Protein AF-A0A7C6HV00-F1 (afdb_monomer_lite)

Sequence (198 aa):
MFEIIFYFALLAIFILFFVFLNRTLKKDKKYADEWSKKLQEHKKMHNVPADAFNVTLYSDFTKEYGTRSYLWCDRGLLKILPYEFLGGNLISIDLRNINYFTQKGDFYTETSISGGGGGGRSVKGAVIGGIIAGGAGAVIGSRKKTDPIKTENHVVDKRKTIIEYRSVNNPKNYIFLDSGAYNYLMQMIPEKERDLRY

Structure (mmCIF, N/CA/C/O backbone):
data_AF-A0A7C6HV00-F1
#
_entry.id   AF-A0A7C6HV00-F1
#
loop_
_atom_site.group_PDB
_atom_site.id
_atom_site.type_symbol
_atom_site.label_atom_id
_atom_site.label_alt_id
_atom_site.label_comp_id
_atom_site.label_asym_id
_atom_site.label_entity_id
_atom_site.label_seq_id
_atom_site.pdbx_PDB_ins_code
_atom_site.Cartn_x
_atom_site.Cartn_y
_atom_site.Cartn_z
_atom_site.occupancy
_atom_site.B_iso_or_equiv
_atom_site.auth_seq_id
_atom_site.auth_comp_id
_atom_site.auth_asym_id
_atom_site.auth_atom_id
_atom_site.pdbx_PDB_model_num
ATOM 1 N N . MET A 1 1 ? 31.386 2.644 -56.933 1.00 68.00 1 MET A N 1
ATOM 2 C CA . MET A 1 1 ? 32.263 2.186 -55.826 1.00 68.00 1 MET A CA 1
ATOM 3 C C . MET A 1 1 ? 31.910 2.868 -54.501 1.00 68.00 1 MET A C 1
ATOM 5 O O . MET A 1 1 ? 31.722 2.155 -53.527 1.00 68.00 1 MET A O 1
ATOM 9 N N . PHE A 1 2 ? 31.718 4.194 -54.461 1.00 80.75 2 PHE A N 1
ATOM 10 C CA . PHE A 1 2 ? 31.294 4.918 -53.247 1.00 80.75 2 PHE A CA 1
ATOM 11 C C . PHE A 1 2 ? 29.942 4.469 -52.659 1.00 80.75 2 PHE A C 1
ATOM 13 O O . PHE A 1 2 ? 29.837 4.309 -51.448 1.00 80.75 2 PHE A O 1
ATOM 20 N N . GLU A 1 3 ? 28.935 4.190 -53.491 1.00 84.75 3 GLU A N 1
ATOM 21 C CA . GLU A 1 3 ? 27.616 3.736 -53.011 1.00 84.75 3 GLU A CA 1
ATOM 22 C C . GLU A 1 3 ? 27.678 2.388 -52.281 1.00 84.75 3 GLU A C 1
ATOM 24 O O . GLU A 1 3 ? 27.073 2.217 -51.228 1.00 84.75 3 GLU A O 1
ATOM 29 N N . ILE A 1 4 ? 28.477 1.447 -52.790 1.00 88.94 4 ILE A N 1
ATOM 30 C CA . ILE A 1 4 ? 28.654 0.126 -52.174 1.00 88.94 4 ILE A CA 1
ATOM 31 C C . ILE A 1 4 ? 29.277 0.272 -50.777 1.00 88.94 4 ILE A C 1
ATOM 33 O O . ILE A 1 4 ? 28.793 -0.326 -49.818 1.00 88.94 4 ILE A O 1
ATOM 37 N N . ILE A 1 5 ? 30.303 1.118 -50.640 1.00 90.00 5 ILE A N 1
ATOM 38 C CA . ILE A 1 5 ? 30.960 1.401 -49.352 1.00 90.00 5 ILE A CA 1
ATOM 39 C C . ILE A 1 5 ? 29.970 2.036 -48.361 1.00 90.00 5 ILE A C 1
ATOM 41 O O . ILE A 1 5 ? 29.960 1.674 -47.185 1.00 90.00 5 ILE A O 1
ATOM 45 N N . PHE A 1 6 ? 29.099 2.930 -48.834 1.00 92.50 6 PHE A N 1
ATOM 46 C CA . PHE A 1 6 ? 28.065 3.557 -48.012 1.00 92.50 6 PHE A CA 1
ATOM 47 C C . PHE A 1 6 ? 27.047 2.542 -47.463 1.00 92.50 6 PHE A C 1
ATOM 49 O O . PHE A 1 6 ? 26.748 2.563 -46.268 1.00 92.50 6 PHE A O 1
ATOM 56 N N . TYR A 1 7 ? 26.570 1.598 -48.284 1.00 92.81 7 TYR A N 1
ATOM 57 C CA . TYR A 1 7 ? 25.663 0.541 -47.817 1.00 92.81 7 TYR A CA 1
ATOM 58 C C . TYR A 1 7 ? 26.323 -0.405 -46.808 1.00 92.81 7 TYR A C 1
ATOM 60 O O . TYR A 1 7 ? 25.686 -0.775 -45.820 1.00 92.81 7 TYR A O 1
ATOM 68 N N . PHE A 1 8 ? 27.601 -0.752 -46.994 1.00 93.38 8 PHE A N 1
ATOM 69 C CA . PHE A 1 8 ? 28.342 -1.541 -46.004 1.00 93.38 8 PHE A CA 1
ATOM 70 C C . PHE A 1 8 ? 28.508 -0.794 -44.673 1.00 93.38 8 PHE A C 1
ATOM 72 O O . PHE A 1 8 ? 28.362 -1.404 -43.612 1.00 93.38 8 PHE A O 1
ATOM 79 N N . ALA A 1 9 ? 28.745 0.520 -44.707 1.00 92.38 9 ALA A N 1
ATOM 80 C CA . ALA A 1 9 ? 28.814 1.342 -43.501 1.00 92.38 9 ALA A CA 1
ATOM 81 C C . ALA A 1 9 ? 27.460 1.408 -42.766 1.00 92.38 9 ALA A C 1
ATOM 83 O O . ALA A 1 9 ? 27.415 1.214 -41.551 1.00 92.38 9 ALA A O 1
ATOM 84 N N . LEU A 1 10 ? 26.349 1.601 -43.488 1.00 93.56 10 LEU A N 1
ATOM 85 C CA . LEU A 1 10 ? 25.002 1.574 -42.903 1.00 93.56 10 LEU A CA 1
ATOM 86 C C . LEU A 1 10 ? 24.659 0.210 -42.295 1.00 93.56 10 LEU A C 1
ATOM 88 O O . LEU A 1 10 ? 24.116 0.152 -41.192 1.00 93.56 10 LEU A O 1
ATOM 92 N N . LEU A 1 11 ? 25.012 -0.884 -42.974 1.00 93.81 11 LEU A N 1
ATOM 93 C CA . LEU A 1 11 ? 24.806 -2.238 -42.463 1.00 93.81 11 LEU A CA 1
ATOM 94 C C . LEU A 1 11 ? 25.602 -2.474 -41.172 1.00 93.81 11 LEU A C 1
ATOM 96 O O . LEU A 1 11 ? 25.060 -3.016 -40.210 1.00 93.81 11 LEU A O 1
ATOM 100 N N . ALA A 1 12 ? 26.858 -2.025 -41.113 1.00 92.69 12 ALA A N 1
ATOM 101 C CA . ALA A 1 12 ? 27.678 -2.127 -39.909 1.00 92.69 12 ALA A CA 1
ATOM 102 C C . ALA A 1 12 ? 27.077 -1.335 -38.734 1.00 92.69 12 ALA A C 1
ATOM 104 O O . ALA A 1 12 ? 26.993 -1.859 -37.622 1.00 92.69 12 ALA A O 1
ATOM 105 N N . ILE A 1 13 ? 26.590 -0.112 -38.977 1.00 93.50 13 ILE A N 1
ATOM 106 C CA . ILE A 1 13 ? 25.898 0.703 -37.964 1.00 93.50 13 ILE A CA 1
ATOM 107 C C . ILE A 1 13 ? 24.626 -0.001 -37.479 1.00 93.50 13 ILE A C 1
ATOM 109 O O . ILE A 1 13 ? 24.394 -0.080 -36.273 1.00 93.50 13 ILE A O 1
ATOM 113 N N . PHE A 1 14 ? 23.829 -0.561 -38.392 1.00 94.19 14 PHE A N 1
ATOM 114 C CA . PHE A 1 14 ? 22.613 -1.294 -38.046 1.00 94.19 14 PHE A CA 1
ATOM 115 C C . PHE A 1 14 ? 22.910 -2.535 -37.193 1.00 94.19 14 PHE A C 1
ATOM 117 O O . PHE A 1 14 ? 22.246 -2.760 -36.182 1.00 94.19 14 PHE A O 1
ATOM 124 N N . ILE A 1 15 ? 23.948 -3.305 -37.538 1.00 93.62 15 ILE A N 1
ATOM 125 C CA . ILE A 1 15 ? 24.390 -4.466 -36.752 1.00 93.62 15 ILE A CA 1
ATOM 126 C C . ILE A 1 15 ? 24.837 -4.029 -35.352 1.00 93.62 15 ILE A C 1
ATOM 128 O O . ILE A 1 15 ? 24.426 -4.637 -34.363 1.00 93.62 15 ILE A O 1
ATOM 132 N N . LEU A 1 16 ? 25.636 -2.964 -35.241 1.00 91.94 16 LEU A N 1
ATOM 133 C CA . LEU A 1 16 ? 26.082 -2.438 -33.946 1.00 91.94 16 LEU A CA 1
ATOM 134 C C . LEU A 1 16 ? 24.904 -1.958 -33.090 1.00 91.94 16 LEU A C 1
ATOM 136 O O . LEU A 1 16 ? 24.840 -2.290 -31.905 1.00 91.94 16 LEU A O 1
ATOM 140 N N . PHE A 1 17 ? 23.947 -1.245 -33.687 1.00 92.25 17 PHE A N 1
ATOM 141 C CA . PHE A 1 17 ? 22.720 -0.815 -33.019 1.00 92.25 17 PHE A CA 1
ATOM 142 C C . PHE A 1 17 ? 21.888 -2.011 -32.537 1.00 92.25 17 PHE A C 1
ATOM 144 O O . PHE A 1 17 ? 21.468 -2.049 -31.381 1.00 92.25 17 PHE A O 1
ATOM 151 N N . PHE A 1 18 ? 21.712 -3.032 -33.377 1.00 90.69 18 PHE A N 1
ATOM 152 C CA . PHE A 1 18 ? 20.970 -4.242 -33.025 1.00 90.69 18 PHE A CA 1
ATOM 153 C C . PHE A 1 18 ? 21.645 -5.032 -31.892 1.00 90.69 18 PHE A C 1
ATOM 155 O O . PHE A 1 18 ? 20.980 -5.493 -30.962 1.00 90.69 18 PHE A O 1
ATOM 162 N N . VAL A 1 19 ? 22.977 -5.153 -31.915 1.00 89.62 19 VAL A N 1
ATOM 163 C CA 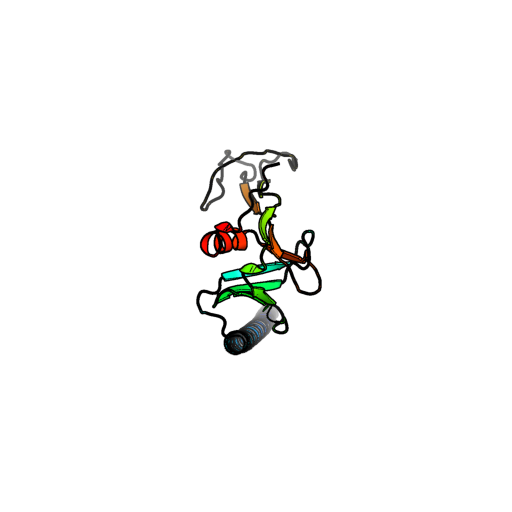. VAL A 1 19 ? 23.752 -5.772 -30.828 1.00 89.62 19 VAL A CA 1
ATOM 164 C C . VAL A 1 19 ? 23.619 -4.967 -29.535 1.00 89.62 19 VAL A C 1
ATOM 166 O O . VAL A 1 19 ? 23.455 -5.561 -28.466 1.00 89.62 19 VAL A O 1
ATOM 169 N N . PHE A 1 20 ? 23.666 -3.636 -29.611 1.00 89.50 20 PHE A N 1
ATOM 170 C CA . PHE A 1 20 ? 23.472 -2.758 -28.460 1.00 89.50 20 PHE A CA 1
ATOM 171 C C . PHE A 1 20 ? 22.077 -2.935 -27.846 1.00 89.50 20 PHE A C 1
ATOM 173 O O . PHE A 1 20 ? 21.978 -3.204 -26.648 1.00 89.50 20 PHE A O 1
ATOM 180 N N . LEU A 1 21 ? 21.022 -2.902 -28.664 1.00 85.56 21 LEU A N 1
ATOM 181 C CA . LEU A 1 21 ? 19.637 -3.076 -28.220 1.00 85.56 21 LEU A CA 1
ATOM 182 C C . LEU A 1 21 ? 19.403 -4.459 -27.588 1.00 85.56 21 LEU A C 1
ATOM 184 O O . LEU A 1 21 ? 18.799 -4.584 -26.528 1.00 85.56 21 LEU A O 1
ATOM 188 N N . ASN A 1 22 ? 19.953 -5.523 -28.175 1.00 85.19 22 ASN A N 1
ATOM 189 C CA . ASN A 1 22 ? 19.859 -6.856 -27.574 1.00 85.19 22 ASN A CA 1
ATOM 190 C C . ASN A 1 22 ? 20.596 -6.956 -26.233 1.00 85.19 22 ASN A C 1
ATOM 192 O O . ASN A 1 22 ? 20.174 -7.703 -25.347 1.00 85.19 22 ASN A O 1
ATOM 196 N N . ARG A 1 23 ? 21.705 -6.229 -26.057 1.00 87.12 23 ARG A N 1
ATOM 197 C CA . ARG A 1 23 ? 22.419 -6.186 -24.775 1.00 87.12 23 ARG A CA 1
ATOM 198 C C . ARG A 1 23 ? 21.615 -5.451 -23.706 1.00 87.12 23 ARG A C 1
ATOM 200 O O . ARG A 1 23 ? 21.619 -5.924 -22.572 1.00 87.12 23 ARG A O 1
ATOM 207 N N . THR A 1 24 ? 20.941 -4.347 -24.035 1.00 81.38 24 THR A N 1
ATOM 208 C CA . THR A 1 24 ? 20.083 -3.632 -23.073 1.00 81.38 24 THR A CA 1
ATOM 209 C C . THR A 1 24 ? 18.905 -4.506 -22.656 1.00 81.38 24 THR A C 1
ATOM 211 O O . THR A 1 24 ? 18.754 -4.770 -21.469 1.00 81.38 24 THR A O 1
ATOM 214 N N . LEU A 1 25 ? 18.200 -5.121 -23.611 1.00 83.25 25 LEU A N 1
ATOM 215 C CA . LEU A 1 25 ? 17.083 -6.030 -23.320 1.00 83.25 25 LEU A CA 1
ATOM 216 C C . LEU A 1 25 ? 17.495 -7.227 -22.445 1.00 83.25 25 LEU A C 1
ATOM 218 O O . LEU A 1 25 ? 16.776 -7.609 -21.523 1.00 83.25 25 LEU A O 1
ATOM 222 N N . LYS A 1 26 ? 18.670 -7.823 -22.697 1.00 86.81 26 LYS A N 1
ATOM 223 C CA . LYS A 1 26 ? 19.198 -8.916 -21.860 1.00 86.81 26 LYS A CA 1
ATOM 224 C C . LYS A 1 26 ? 19.525 -8.460 -20.440 1.00 86.81 26 LYS A C 1
ATOM 226 O O . LYS A 1 26 ? 19.293 -9.223 -19.504 1.00 86.81 26 LYS A O 1
ATOM 231 N N . LYS A 1 27 ? 20.078 -7.253 -20.278 1.00 84.88 27 LYS A N 1
ATOM 232 C CA . LYS A 1 27 ? 20.330 -6.668 -18.955 1.00 84.88 27 LYS A CA 1
ATOM 233 C C . LYS A 1 27 ? 19.011 -6.454 -18.221 1.00 84.88 27 LYS A C 1
ATOM 235 O O . LYS A 1 27 ? 18.878 -6.961 -17.115 1.00 84.88 27 LYS A O 1
ATOM 240 N N . ASP A 1 28 ? 18.037 -5.812 -18.859 1.00 84.44 28 ASP A N 1
ATOM 241 C CA . ASP A 1 28 ? 16.728 -5.518 -18.265 1.00 84.44 28 ASP A CA 1
ATOM 242 C C . ASP A 1 28 ? 16.007 -6.797 -17.831 1.00 84.44 28 ASP A C 1
ATOM 244 O O . ASP A 1 28 ? 15.504 -6.877 -16.711 1.00 84.44 28 ASP A O 1
ATOM 248 N N . LYS A 1 29 ? 16.049 -7.846 -18.663 1.00 85.81 29 LYS A N 1
ATOM 249 C CA . LYS A 1 29 ? 15.510 -9.163 -18.307 1.00 85.81 29 LYS A CA 1
ATOM 250 C C . LYS A 1 29 ? 16.207 -9.759 -17.084 1.00 85.81 29 LYS A C 1
ATOM 252 O O . LYS A 1 29 ? 15.535 -10.202 -16.162 1.00 85.81 29 LYS A O 1
ATOM 257 N N . LYS A 1 30 ? 17.544 -9.738 -17.046 1.00 90.56 30 LYS A N 1
ATOM 258 C CA . LYS A 1 30 ? 18.308 -10.251 -15.899 1.00 90.56 30 LYS A CA 1
ATOM 259 C C . LYS A 1 30 ? 17.970 -9.488 -14.612 1.00 90.56 30 LYS A C 1
ATOM 261 O O . LYS A 1 30 ? 17.782 -10.117 -13.576 1.00 90.56 30 LYS A O 1
ATOM 266 N N . TYR A 1 31 ? 17.855 -8.161 -14.681 1.00 83.88 31 TYR A N 1
ATOM 267 C CA . TYR A 1 31 ? 17.435 -7.340 -13.543 1.00 83.88 31 TYR A CA 1
ATOM 268 C C . TYR A 1 31 ? 16.011 -7.676 -13.084 1.00 83.88 31 TYR A C 1
ATOM 270 O O . TYR A 1 31 ? 15.780 -7.804 -11.882 1.00 83.88 31 TYR A O 1
ATOM 278 N N . ALA A 1 32 ? 15.071 -7.865 -14.014 1.00 83.62 32 ALA A N 1
ATOM 279 C CA . ALA A 1 32 ? 13.701 -8.264 -13.698 1.00 83.62 32 ALA A CA 1
ATOM 280 C C . ALA A 1 32 ? 13.643 -9.652 -13.037 1.00 83.62 32 ALA A C 1
ATOM 282 O O . ALA A 1 32 ? 12.958 -9.822 -12.027 1.00 83.62 32 ALA A O 1
ATOM 283 N N . ASP A 1 33 ? 14.408 -10.620 -13.549 1.00 88.50 33 ASP A N 1
ATOM 284 C CA . ASP A 1 33 ? 14.501 -11.971 -12.991 1.00 88.50 33 ASP A CA 1
ATOM 285 C C . ASP A 1 33 ? 15.092 -11.938 -11.568 1.00 88.50 33 ASP A C 1
ATOM 287 O O . ASP A 1 33 ? 14.515 -12.510 -10.639 1.00 88.50 33 ASP A O 1
ATOM 291 N N . GLU A 1 34 ? 16.194 -11.210 -11.354 1.00 90.19 34 GLU A N 1
ATOM 292 C CA . GLU A 1 34 ? 16.806 -11.030 -10.030 1.00 90.19 34 GLU A CA 1
ATOM 293 C C . GLU A 1 34 ? 15.860 -10.341 -9.039 1.00 90.19 34 GLU A C 1
ATOM 295 O O . GLU A 1 34 ? 15.732 -10.783 -7.894 1.00 90.19 34 GLU A O 1
ATOM 300 N N . TRP A 1 35 ? 15.170 -9.283 -9.469 1.00 85.25 35 TRP A N 1
ATOM 301 C CA . TRP A 1 35 ? 14.189 -8.583 -8.642 1.00 85.25 35 TRP A CA 1
ATOM 302 C C . TRP A 1 35 ? 13.013 -9.493 -8.279 1.00 85.25 35 TRP A C 1
ATOM 304 O O . TRP A 1 35 ? 12.623 -9.551 -7.113 1.00 85.25 35 TRP A O 1
ATOM 314 N N . SER A 1 36 ? 12.505 -10.277 -9.236 1.00 87.50 36 SER A N 1
ATOM 315 C CA . SER A 1 36 ? 11.418 -11.230 -8.996 1.00 87.50 36 SER A CA 1
ATOM 316 C C . SER A 1 36 ? 11.804 -12.285 -7.956 1.00 87.50 36 SER A C 1
ATOM 318 O O . SER A 1 36 ? 11.018 -12.581 -7.056 1.00 87.50 36 SER A O 1
ATOM 320 N N . LYS A 1 37 ? 13.042 -12.795 -8.011 1.00 91.06 37 LYS A N 1
ATOM 321 C CA . LYS A 1 37 ? 13.558 -13.766 -7.044 1.00 91.06 37 LYS A CA 1
ATOM 322 C C . LYS A 1 37 ? 13.640 -13.162 -5.644 1.00 91.06 37 LYS A C 1
ATOM 324 O O . LYS A 1 37 ? 13.115 -13.754 -4.703 1.00 91.06 37 LYS A O 1
ATOM 329 N N . LYS A 1 38 ? 14.223 -11.966 -5.514 1.00 89.56 38 LYS A N 1
ATOM 330 C CA . LYS A 1 38 ? 14.308 -11.261 -4.225 1.00 89.56 38 LYS A CA 1
ATOM 331 C C . LYS A 1 38 ? 12.928 -10.938 -3.655 1.00 89.56 38 LYS A C 1
ATOM 333 O O . LYS A 1 38 ? 12.710 -11.088 -2.458 1.00 89.56 38 LYS A O 1
ATOM 338 N N . LEU A 1 39 ? 11.976 -10.547 -4.501 1.00 87.50 39 LEU A N 1
ATOM 339 C CA . LEU A 1 39 ? 10.598 -10.305 -4.085 1.00 87.50 39 LEU A CA 1
ATOM 340 C C . LEU A 1 39 ? 9.934 -11.583 -3.559 1.00 87.50 39 LEU A C 1
ATOM 342 O O . LEU A 1 39 ? 9.263 -11.543 -2.532 1.00 87.50 39 LEU A O 1
ATOM 346 N N . GLN A 1 40 ? 10.132 -12.721 -4.228 1.00 88.75 40 GLN A N 1
ATOM 347 C CA . GLN A 1 40 ? 9.615 -14.012 -3.764 1.00 88.75 40 GLN A CA 1
ATOM 348 C C . GLN A 1 40 ? 10.232 -14.429 -2.426 1.00 88.75 40 GLN A C 1
ATOM 350 O O . GLN A 1 40 ? 9.523 -14.909 -1.544 1.00 88.75 40 GLN A O 1
ATOM 355 N N . GLU A 1 41 ? 11.535 -14.221 -2.249 1.00 90.31 41 GLU A N 1
ATOM 356 C CA . GLU A 1 41 ? 12.219 -14.446 -0.973 1.00 90.31 41 GLU A CA 1
ATOM 357 C C . GLU A 1 41 ? 11.646 -13.542 0.128 1.00 90.31 41 GLU A C 1
ATOM 359 O O . GLU A 1 41 ? 11.267 -14.040 1.185 1.00 90.31 41 GLU A O 1
ATOM 364 N N . HIS A 1 42 ? 11.463 -12.249 -0.148 1.00 88.12 42 HIS A N 1
ATOM 365 C CA . HIS A 1 42 ? 10.862 -11.286 0.778 1.00 88.12 42 HIS A CA 1
ATOM 366 C C . HIS A 1 42 ? 9.422 -11.669 1.170 1.00 88.12 42 HIS A C 1
ATOM 368 O O . HIS A 1 42 ? 9.064 -11.648 2.348 1.00 88.12 42 HIS A O 1
ATOM 374 N N . LYS A 1 43 ? 8.597 -12.114 0.208 1.00 91.31 43 LYS A N 1
ATOM 375 C CA . LYS A 1 43 ? 7.244 -12.634 0.481 1.00 91.31 43 LYS A CA 1
ATOM 376 C C . LYS A 1 43 ? 7.273 -13.852 1.400 1.00 91.31 43 LYS A C 1
ATOM 378 O O . LYS A 1 43 ? 6.470 -13.929 2.327 1.00 91.31 43 LYS A O 1
ATOM 383 N N . LYS A 1 44 ? 8.196 -14.789 1.158 1.00 91.44 44 LYS A N 1
ATOM 384 C CA . LYS A 1 44 ? 8.361 -15.996 1.980 1.00 91.44 44 LYS A CA 1
ATOM 385 C C . LYS A 1 44 ? 8.804 -15.656 3.400 1.00 91.44 44 LYS A C 1
ATOM 387 O O . LYS A 1 44 ? 8.216 -16.178 4.338 1.00 91.44 44 LYS A O 1
ATOM 392 N N . MET A 1 45 ? 9.773 -14.754 3.565 1.00 91.38 45 MET A N 1
ATOM 393 C CA . MET A 1 45 ? 10.259 -14.330 4.888 1.00 91.38 45 MET A CA 1
ATOM 394 C C . MET A 1 45 ? 9.138 -13.766 5.771 1.00 91.38 45 MET A C 1
ATOM 396 O O . MET A 1 45 ? 9.121 -14.010 6.974 1.00 91.38 45 MET A O 1
ATOM 400 N N . HIS A 1 46 ? 8.181 -13.051 5.176 1.00 91.12 46 HIS A N 1
ATOM 401 C CA . HIS A 1 46 ? 7.071 -12.425 5.896 1.00 91.12 46 HIS A CA 1
ATOM 402 C C . HIS A 1 46 ? 5.751 -13.210 5.843 1.00 91.12 46 HIS A C 1
ATOM 404 O O . HIS A 1 46 ? 4.735 -12.708 6.326 1.00 91.12 46 HIS A O 1
ATOM 410 N N . ASN A 1 47 ? 5.751 -14.433 5.296 1.00 93.38 47 ASN A N 1
ATOM 411 C CA . ASN A 1 47 ? 4.555 -15.267 5.115 1.00 93.38 47 ASN A CA 1
ATOM 412 C C . ASN A 1 47 ? 3.402 -14.519 4.419 1.00 93.38 47 ASN A C 1
ATOM 414 O O . ASN A 1 47 ? 2.250 -14.588 4.849 1.00 93.38 47 ASN A O 1
ATOM 418 N N . VAL A 1 48 ? 3.718 -13.765 3.362 1.00 94.56 48 VAL A N 1
ATOM 419 C CA . VAL A 1 48 ? 2.714 -13.034 2.577 1.00 94.56 48 VAL A CA 1
ATOM 420 C C . VAL A 1 48 ? 1.841 -14.046 1.829 1.00 94.56 48 VAL A C 1
ATOM 422 O O . VAL A 1 48 ? 2.386 -14.833 1.045 1.00 94.56 48 VAL A O 1
ATOM 425 N N . PRO A 1 49 ? 0.512 -14.042 2.025 1.00 95.19 49 PRO A N 1
ATOM 426 C CA . PRO A 1 49 ? -0.361 -15.001 1.370 1.00 95.19 49 PRO A CA 1
ATOM 427 C C . PRO A 1 49 ? -0.501 -14.695 -0.130 1.00 95.19 49 PRO A C 1
ATOM 429 O O . PRO A 1 49 ? -0.146 -13.616 -0.617 1.00 95.19 49 PRO A O 1
ATOM 432 N N . ALA A 1 50 ? -0.963 -15.683 -0.899 1.00 91.69 50 ALA A N 1
ATOM 433 C CA . ALA A 1 50 ? -1.055 -15.570 -2.356 1.00 91.69 50 ALA A CA 1
ATOM 434 C C . ALA A 1 50 ? -2.095 -14.531 -2.810 1.00 91.69 50 ALA A C 1
ATOM 436 O O . ALA A 1 50 ? -1.918 -13.912 -3.856 1.00 91.69 50 ALA A O 1
ATOM 437 N N . ASP A 1 51 ? -3.132 -14.329 -2.004 1.00 89.94 51 ASP A N 1
ATOM 438 C CA . ASP A 1 51 ? -4.252 -13.407 -2.188 1.00 89.94 51 ASP A CA 1
ATOM 439 C C . ASP A 1 51 ? -4.031 -12.033 -1.529 1.00 89.94 51 ASP A C 1
ATOM 441 O O . ASP A 1 51 ? -4.954 -11.222 -1.479 1.00 89.94 51 ASP A O 1
ATOM 445 N N . ALA A 1 52 ? -2.814 -11.741 -1.046 1.00 94.31 52 ALA A N 1
ATOM 446 C CA . ALA A 1 52 ? -2.493 -10.434 -0.482 1.00 94.31 52 ALA A CA 1
ATOM 447 C C . ALA A 1 52 ? -2.791 -9.310 -1.487 1.00 94.31 52 ALA A C 1
ATOM 449 O O . ALA A 1 52 ? -2.352 -9.340 -2.641 1.00 94.31 52 ALA A O 1
ATOM 450 N N . PHE A 1 53 ? -3.510 -8.291 -1.027 1.00 95.31 53 PHE A N 1
ATOM 451 C CA . PHE A 1 53 ? -3.973 -7.192 -1.855 1.00 95.31 53 PHE A CA 1
ATOM 452 C C . PHE A 1 53 ? -2.837 -6.197 -2.123 1.00 95.31 53 PHE A C 1
ATOM 454 O O . PHE A 1 53 ? -2.093 -5.825 -1.216 1.00 95.31 53 PHE A O 1
ATOM 461 N N . ASN A 1 54 ? -2.674 -5.767 -3.374 1.00 94.38 54 ASN A N 1
ATOM 462 C CA . ASN A 1 54 ? -1.646 -4.791 -3.737 1.00 94.38 54 ASN A CA 1
ATOM 463 C C . ASN A 1 54 ? -2.161 -3.375 -3.496 1.00 94.38 54 ASN A C 1
ATOM 465 O O . ASN A 1 54 ? -3.214 -3.012 -4.014 1.00 94.38 54 ASN A O 1
ATOM 469 N N . VAL A 1 55 ? -1.391 -2.578 -2.760 1.00 94.06 55 VAL A N 1
ATOM 470 C CA . VAL A 1 55 ? -1.723 -1.187 -2.432 1.00 94.06 55 VAL A CA 1
ATOM 471 C C . VAL A 1 55 ? -0.495 -0.294 -2.501 1.00 94.06 55 VAL A C 1
ATOM 473 O O . VAL A 1 55 ? 0.649 -0.748 -2.441 1.00 94.06 55 VAL A O 1
ATOM 476 N N . THR A 1 56 ? -0.732 1.003 -2.561 1.00 94.31 56 THR A N 1
ATOM 477 C CA . THR A 1 56 ? 0.270 2.052 -2.417 1.00 94.31 56 THR A CA 1
ATOM 478 C C . THR A 1 56 ? 0.186 2.625 -1.010 1.00 94.31 56 THR A C 1
ATOM 480 O O . THR A 1 56 ? -0.861 3.122 -0.606 1.00 94.31 56 THR A O 1
ATOM 483 N N . LEU A 1 57 ? 1.287 2.558 -0.262 1.00 93.75 57 LEU A N 1
ATOM 484 C CA . LEU A 1 57 ? 1.424 3.138 1.073 1.00 93.75 57 LEU A CA 1
ATOM 485 C C . LEU A 1 57 ? 2.039 4.533 0.978 1.00 93.75 57 LEU A C 1
ATOM 487 O O . LEU A 1 57 ? 3.157 4.691 0.490 1.00 93.75 57 LEU A O 1
ATOM 491 N N . TYR A 1 58 ? 1.343 5.542 1.486 1.00 93.38 58 TYR A N 1
ATOM 492 C CA . TYR A 1 58 ? 1.824 6.921 1.508 1.00 93.38 58 TYR A CA 1
ATOM 493 C C . TYR A 1 58 ? 2.360 7.279 2.893 1.00 93.38 58 TYR A C 1
ATOM 495 O O . TYR A 1 58 ? 1.792 6.887 3.912 1.00 93.38 58 TYR A O 1
ATOM 503 N N . SER A 1 59 ? 3.436 8.068 2.935 1.00 90.19 59 SER A N 1
ATOM 504 C CA . SER A 1 59 ? 3.977 8.585 4.199 1.00 90.19 59 SER A CA 1
ATOM 505 C C . SER A 1 59 ? 3.024 9.570 4.880 1.00 90.19 59 SER A C 1
ATOM 507 O O . SER A 1 59 ? 3.028 9.685 6.101 1.00 90.19 59 SER A O 1
ATOM 509 N N . ASP A 1 60 ? 2.219 10.286 4.090 1.00 90.62 60 ASP A N 1
ATOM 510 C CA . ASP A 1 60 ? 1.211 11.228 4.561 1.00 90.62 60 ASP A CA 1
ATOM 511 C C . ASP A 1 60 ? 0.057 11.393 3.547 1.00 90.62 60 ASP A C 1
ATOM 513 O O . ASP A 1 60 ? 0.077 10.884 2.417 1.00 90.62 60 ASP A O 1
ATOM 517 N N . PHE A 1 61 ? -0.976 12.130 3.962 1.00 87.81 61 PHE A N 1
ATOM 518 C CA . PHE A 1 61 ? -2.154 12.388 3.138 1.00 87.81 61 PHE A CA 1
ATOM 519 C C . PHE A 1 61 ? -1.873 13.273 1.911 1.00 87.81 61 PHE A C 1
ATOM 521 O O . PHE 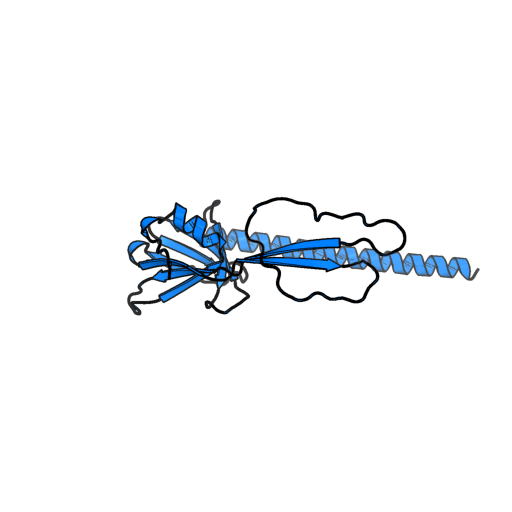A 1 61 ? -2.597 13.163 0.924 1.00 87.81 61 PHE A O 1
ATOM 528 N N . THR A 1 62 ? -0.837 14.112 1.910 1.00 87.12 62 THR A N 1
ATOM 529 C CA . THR A 1 62 ? -0.575 15.075 0.826 1.00 87.12 62 THR A CA 1
ATOM 530 C C . THR A 1 62 ? 0.379 14.544 -0.246 1.00 87.12 62 THR A C 1
ATOM 532 O O . THR A 1 62 ? 0.400 15.089 -1.346 1.00 87.12 62 THR A O 1
ATOM 535 N N . LYS A 1 63 ? 1.130 13.460 0.003 1.00 85.75 63 LYS A N 1
ATOM 536 C CA . LYS A 1 63 ? 2.050 12.885 -0.998 1.00 85.75 63 LYS A CA 1
ATOM 537 C C . LYS A 1 63 ? 1.343 12.306 -2.216 1.00 85.75 63 LYS A C 1
ATOM 539 O O . LYS A 1 63 ? 0.489 11.441 -2.088 1.00 85.75 63 LYS A O 1
ATOM 544 N N . GLU A 1 64 ? 1.789 12.676 -3.406 1.00 82.81 64 GLU A N 1
ATOM 545 C CA . GLU A 1 64 ? 1.288 12.083 -4.654 1.00 82.81 64 GLU A CA 1
ATOM 546 C C . GLU A 1 64 ? 1.898 10.704 -4.944 1.00 82.81 64 GLU A C 1
ATOM 548 O O . GLU A 1 64 ? 1.279 9.871 -5.600 1.00 82.81 64 GLU A O 1
ATOM 553 N N . TYR A 1 65 ? 3.084 10.435 -4.393 1.00 83.75 65 TYR A N 1
ATOM 554 C CA . TYR A 1 65 ? 3.817 9.185 -4.576 1.00 83.75 65 TYR A CA 1
ATOM 555 C C . TYR A 1 65 ? 3.866 8.400 -3.267 1.00 83.75 65 TYR A C 1
ATOM 557 O O . TYR A 1 65 ? 4.007 8.976 -2.186 1.00 83.75 65 TYR A O 1
ATOM 565 N N . GLY A 1 66 ? 3.769 7.080 -3.371 1.00 88.19 66 GLY A N 1
ATOM 566 C CA . GLY A 1 66 ? 3.866 6.170 -2.239 1.00 88.19 66 GLY A CA 1
ATOM 567 C C . GLY A 1 66 ? 4.646 4.919 -2.609 1.00 88.19 66 GLY A C 1
ATOM 568 O O . GLY A 1 66 ? 5.116 4.776 -3.731 1.00 88.19 66 GLY A O 1
ATOM 569 N N . THR A 1 67 ? 4.798 4.030 -1.637 1.00 90.38 67 THR A N 1
ATOM 570 C CA . THR A 1 67 ? 5.551 2.786 -1.768 1.00 90.38 67 THR A CA 1
ATOM 571 C C . THR A 1 67 ? 4.604 1.630 -2.050 1.00 90.38 67 THR A C 1
ATOM 573 O O . THR A 1 67 ? 3.678 1.375 -1.269 1.00 90.38 67 THR A O 1
ATOM 576 N N . ARG A 1 68 ? 4.844 0.879 -3.124 1.00 90.81 68 ARG A N 1
ATOM 577 C CA . ARG A 1 68 ? 4.080 -0.342 -3.402 1.00 90.81 68 ARG A CA 1
ATOM 578 C C . ARG A 1 68 ? 4.245 -1.353 -2.274 1.00 90.81 68 ARG A C 1
ATOM 580 O O . ARG A 1 68 ? 5.360 -1.655 -1.839 1.00 90.81 68 ARG A O 1
ATOM 587 N N . SER A 1 69 ? 3.114 -1.860 -1.807 1.00 93.88 69 SER A N 1
ATOM 588 C CA . SER A 1 69 ? 2.997 -2.666 -0.601 1.00 93.88 69 SER A CA 1
ATOM 589 C C . SER A 1 69 ? 1.965 -3.781 -0.772 1.00 93.88 69 SER A C 1
ATOM 591 O O . SER A 1 69 ? 1.042 -3.675 -1.579 1.00 93.88 69 SER A O 1
ATOM 593 N N . TYR A 1 70 ? 2.118 -4.851 0.003 1.00 95.06 70 TYR A N 1
ATOM 594 C CA . TYR A 1 70 ? 1.079 -5.865 0.196 1.00 95.06 70 TYR A CA 1
ATOM 595 C C . TYR A 1 70 ? 0.246 -5.522 1.426 1.00 95.06 70 TYR A C 1
ATOM 597 O O . TYR A 1 70 ? 0.815 -5.125 2.440 1.00 95.06 70 TYR A O 1
ATOM 605 N N . LEU A 1 71 ? -1.064 -5.725 1.350 1.00 96.88 71 LEU A N 1
ATOM 606 C CA . LEU A 1 71 ? -2.041 -5.563 2.421 1.00 96.88 71 LEU A CA 1
ATOM 607 C C . LEU A 1 71 ? -2.793 -6.879 2.608 1.00 96.88 71 LEU A C 1
ATOM 609 O O . LEU A 1 71 ? -3.329 -7.425 1.647 1.00 96.88 71 LEU A O 1
ATOM 613 N N . TRP A 1 72 ? -2.848 -7.393 3.832 1.00 97.56 72 TRP A N 1
ATOM 614 C CA . TRP A 1 72 ? -3.683 -8.551 4.138 1.00 97.56 72 TRP A CA 1
ATOM 615 C C . TRP A 1 72 ? -4.099 -8.576 5.608 1.00 97.56 72 TRP A C 1
ATOM 617 O O . TRP A 1 72 ? -3.495 -7.901 6.444 1.00 97.56 72 TRP A O 1
ATOM 627 N N . CYS A 1 73 ? -5.123 -9.366 5.929 1.00 96.00 73 CYS A N 1
ATOM 628 C CA . CYS A 1 73 ? -5.490 -9.656 7.311 1.00 96.00 73 CYS A CA 1
ATOM 629 C C . CYS A 1 73 ? -5.097 -11.093 7.651 1.00 96.00 73 CYS A C 1
ATOM 631 O O . CYS A 1 73 ? -5.346 -12.009 6.874 1.00 96.00 73 CYS A O 1
ATOM 633 N N . ASP A 1 74 ? -4.503 -11.297 8.820 1.00 95.44 74 ASP A N 1
ATOM 634 C CA . ASP A 1 74 ? -4.132 -12.623 9.314 1.00 95.44 74 ASP A CA 1
ATOM 635 C C . ASP A 1 74 ? -4.220 -12.649 10.842 1.00 95.44 74 ASP A C 1
ATOM 637 O O . ASP A 1 74 ? -3.632 -11.800 11.512 1.00 95.44 74 ASP A O 1
ATOM 641 N N . ARG A 1 75 ? -4.964 -13.617 11.394 1.00 94.38 75 ARG A N 1
ATOM 642 C CA . ARG A 1 75 ? -5.131 -13.838 12.848 1.00 94.38 75 ARG A CA 1
ATOM 643 C C . ARG A 1 75 ? -5.472 -12.569 13.647 1.00 94.38 75 ARG A C 1
ATOM 645 O O . ARG A 1 75 ? -4.906 -12.327 14.709 1.00 94.38 75 ARG A O 1
ATOM 652 N N . GLY A 1 76 ? -6.393 -11.749 13.138 1.00 95.69 76 GLY A N 1
ATOM 653 C CA . GLY A 1 76 ? -6.812 -10.514 13.814 1.00 95.69 76 GLY A CA 1
ATOM 654 C C . GLY A 1 76 ? -5.803 -9.363 13.724 1.00 95.69 76 GLY A C 1
ATOM 655 O O . GLY A 1 76 ? -5.923 -8.390 14.467 1.00 95.69 76 GLY A O 1
ATOM 656 N N . LEU A 1 77 ? -4.825 -9.454 12.819 1.00 97.31 77 LEU A N 1
ATOM 657 C CA . LEU A 1 77 ? -3.877 -8.389 12.506 1.00 97.31 77 LEU A CA 1
ATOM 658 C C . LEU A 1 77 ? -4.084 -7.905 11.069 1.00 97.31 77 LEU A C 1
ATOM 660 O O . LEU A 1 77 ? -4.135 -8.720 10.149 1.00 97.31 77 LEU A O 1
ATOM 664 N N . LEU A 1 78 ? -4.118 -6.590 10.870 1.00 97.62 78 LEU A N 1
ATOM 665 C CA . LEU A 1 78 ? -3.892 -5.957 9.576 1.00 97.62 78 LEU A CA 1
ATOM 666 C C . LEU A 1 78 ? -2.383 -5.848 9.347 1.00 97.62 78 LEU A C 1
ATOM 668 O O . LEU A 1 78 ? -1.667 -5.268 10.168 1.00 97.62 78 LEU A O 1
ATOM 672 N N . LYS A 1 79 ? -1.899 -6.402 8.240 1.00 97.56 79 LYS A N 1
ATOM 673 C CA . LYS A 1 79 ? -0.480 -6.446 7.888 1.00 97.56 79 LYS A CA 1
ATOM 674 C C . LYS A 1 79 ? -0.223 -5.666 6.608 1.00 97.56 79 LYS A C 1
ATOM 676 O O . LYS A 1 79 ? -0.962 -5.813 5.636 1.00 97.56 79 LYS A O 1
ATOM 681 N N . ILE A 1 80 ? 0.832 -4.852 6.614 1.00 96.31 80 ILE A N 1
ATOM 682 C CA . ILE A 1 80 ? 1.278 -4.069 5.458 1.00 96.31 80 ILE A CA 1
ATOM 683 C C . ILE A 1 80 ? 2.773 -4.281 5.263 1.00 96.31 80 ILE A C 1
ATOM 685 O O . ILE A 1 80 ? 3.561 -4.008 6.168 1.00 96.31 80 ILE A O 1
ATOM 689 N N . LEU A 1 81 ? 3.169 -4.752 4.084 1.00 94.94 81 LEU A N 1
ATOM 690 C CA . LEU A 1 81 ? 4.569 -5.001 3.751 1.00 94.94 81 LEU A CA 1
ATOM 691 C C . LEU A 1 81 ? 4.987 -4.194 2.518 1.00 94.94 81 LEU A C 1
ATOM 693 O O . LEU A 1 81 ? 4.623 -4.581 1.403 1.00 94.94 81 LEU A O 1
ATOM 697 N N . PRO A 1 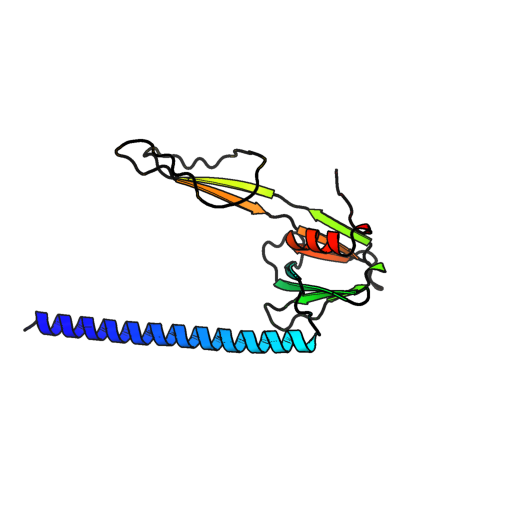82 ? 5.775 -3.119 2.686 1.00 92.31 82 PRO A N 1
ATOM 698 C CA . PRO A 1 82 ? 6.359 -2.396 1.564 1.00 92.31 82 PRO A CA 1
ATOM 699 C C . PRO A 1 82 ? 7.372 -3.274 0.826 1.00 92.31 82 PRO A C 1
ATOM 701 O O . PRO A 1 82 ? 8.243 -3.879 1.449 1.00 92.31 82 PRO A O 1
ATOM 704 N N . TYR A 1 83 ? 7.281 -3.347 -0.502 1.00 84.81 83 TYR A N 1
ATOM 705 C CA . TYR A 1 83 ? 8.161 -4.202 -1.310 1.00 84.81 83 TYR A CA 1
ATOM 706 C C . TYR A 1 83 ? 8.923 -3.465 -2.411 1.00 84.81 83 TYR A C 1
ATOM 708 O O . TYR A 1 83 ? 9.862 -4.031 -2.963 1.00 84.81 83 TYR A O 1
ATOM 716 N N . GLU A 1 84 ? 8.573 -2.215 -2.720 1.00 75.31 84 GLU A N 1
ATOM 717 C CA . GLU A 1 84 ? 9.231 -1.449 -3.790 1.00 75.31 84 GLU A CA 1
ATOM 718 C C . GLU A 1 84 ? 10.744 -1.298 -3.571 1.00 75.31 84 GLU A C 1
ATOM 720 O O . GLU A 1 84 ? 11.518 -1.405 -4.519 1.00 75.31 84 GLU A O 1
ATOM 725 N N . PHE A 1 85 ? 11.169 -1.169 -2.309 1.00 70.38 85 PHE A N 1
ATOM 726 C CA . PHE A 1 85 ? 12.581 -1.069 -1.925 1.00 70.38 85 PHE A CA 1
ATOM 727 C C . PHE A 1 85 ? 13.123 -2.304 -1.184 1.00 70.38 85 PHE A C 1
ATOM 729 O O . PHE A 1 85 ? 14.250 -2.258 -0.705 1.00 70.38 85 PHE A O 1
ATOM 736 N N . LEU A 1 86 ? 12.349 -3.398 -1.078 1.00 64.75 86 LEU A N 1
ATOM 737 C CA . LEU A 1 86 ? 12.732 -4.670 -0.420 1.00 64.75 86 LEU A CA 1
ATOM 738 C C . LEU A 1 86 ? 13.420 -4.531 0.963 1.00 64.75 86 LEU A C 1
ATOM 740 O O . LEU A 1 86 ? 14.184 -5.401 1.370 1.00 64.75 86 LEU A O 1
ATOM 744 N N . GLY A 1 87 ? 13.162 -3.431 1.674 1.00 62.94 87 GLY A N 1
ATOM 745 C CA . GLY A 1 87 ? 13.744 -3.112 2.984 1.00 62.94 87 GLY A CA 1
ATOM 746 C C . GLY A 1 87 ? 12.756 -2.425 3.927 1.00 62.94 87 GLY A C 1
ATOM 747 O O . GLY A 1 87 ? 13.153 -1.858 4.941 1.00 62.94 87 GLY A O 1
ATOM 748 N N . GLY A 1 88 ? 11.467 -2.433 3.575 1.00 75.94 88 GLY A N 1
ATOM 749 C CA . GLY A 1 88 ? 10.411 -1.921 4.438 1.00 75.94 88 GLY A CA 1
ATOM 750 C C . GLY A 1 88 ? 10.081 -2.929 5.532 1.00 75.94 88 GLY A C 1
ATOM 751 O O . GLY A 1 88 ? 9.897 -4.111 5.258 1.00 75.94 88 GLY A O 1
ATOM 752 N N . ASN A 1 89 ? 9.969 -2.459 6.772 1.00 87.62 89 ASN A N 1
ATOM 753 C CA . ASN A 1 89 ? 9.527 -3.307 7.872 1.00 87.62 89 ASN A CA 1
ATOM 754 C C . ASN A 1 89 ? 8.046 -3.676 7.714 1.00 87.62 89 ASN A C 1
ATOM 756 O O . ASN A 1 89 ? 7.231 -2.851 7.295 1.00 87.62 89 ASN A O 1
ATOM 760 N N . LEU A 1 90 ? 7.698 -4.904 8.107 1.00 93.44 90 LEU A N 1
ATOM 761 C CA . LEU A 1 90 ? 6.310 -5.337 8.219 1.00 93.44 90 LEU A CA 1
ATOM 762 C C . LEU A 1 90 ? 5.582 -4.478 9.259 1.00 93.44 90 LEU A C 1
ATOM 764 O O . LEU A 1 90 ? 5.892 -4.528 10.450 1.00 93.44 90 LEU A O 1
ATOM 768 N N . ILE A 1 91 ? 4.571 -3.740 8.820 1.00 94.31 91 ILE A N 1
ATOM 769 C CA . ILE A 1 91 ? 3.645 -3.034 9.701 1.00 94.31 91 ILE A CA 1
ATOM 770 C C . ILE A 1 91 ? 2.565 -4.034 10.108 1.00 94.31 91 ILE A C 1
ATOM 772 O O . ILE A 1 91 ? 1.958 -4.670 9.250 1.00 94.31 91 ILE A O 1
ATOM 776 N N . SER A 1 92 ? 2.336 -4.195 11.410 1.00 95.88 92 SER A N 1
ATOM 777 C CA . SER A 1 92 ? 1.294 -5.072 11.955 1.00 95.88 92 SER A CA 1
ATOM 778 C C . SER A 1 92 ? 0.450 -4.309 12.967 1.00 95.88 92 SER A C 1
ATOM 780 O O . SER A 1 92 ? 0.987 -3.747 13.921 1.00 95.88 92 SER A O 1
ATOM 782 N N . ILE A 1 93 ? -0.865 -4.289 12.759 1.00 96.19 93 ILE A N 1
ATOM 783 C CA . ILE A 1 93 ? -1.824 -3.578 13.609 1.00 96.19 93 ILE A CA 1
ATOM 784 C C . ILE A 1 93 ? -2.920 -4.545 14.023 1.00 96.19 93 ILE A C 1
ATOM 786 O O . ILE A 1 93 ? -3.564 -5.154 13.177 1.00 96.19 93 ILE A O 1
ATOM 790 N N . ASP A 1 94 ? -3.159 -4.663 15.325 1.00 96.75 94 ASP A N 1
ATOM 791 C CA . ASP A 1 94 ? -4.309 -5.407 15.835 1.00 96.75 94 ASP A CA 1
ATOM 792 C C . ASP A 1 94 ? -5.613 -4.743 15.382 1.00 96.75 94 ASP A C 1
ATOM 794 O O . ASP A 1 94 ? -5.798 -3.539 15.573 1.00 96.75 94 ASP A O 1
ATOM 798 N N . LEU A 1 95 ? -6.534 -5.517 14.808 1.00 96.94 95 LEU A N 1
ATOM 799 C CA . LEU A 1 95 ? -7.818 -4.997 14.329 1.00 96.94 95 LEU A CA 1
ATOM 800 C C . LEU A 1 95 ? -8.632 -4.331 15.452 1.00 96.94 95 LEU A C 1
ATOM 802 O O . LEU A 1 95 ? -9.384 -3.388 15.206 1.00 96.94 95 LEU A O 1
ATOM 806 N N . ARG A 1 96 ? -8.439 -4.746 16.710 1.00 96.19 96 ARG A N 1
ATOM 807 C CA . ARG A 1 96 ? -9.066 -4.125 17.893 1.00 96.19 96 ARG A CA 1
ATOM 808 C C . ARG A 1 96 ? -8.525 -2.723 18.175 1.00 96.19 96 ARG A C 1
ATOM 810 O O . ARG A 1 96 ? -9.227 -1.891 18.756 1.00 96.19 96 ARG A O 1
ATOM 817 N N . ASN A 1 97 ? -7.296 -2.453 17.746 1.00 96.94 97 ASN A N 1
ATOM 818 C CA . ASN A 1 97 ? -6.651 -1.152 17.876 1.00 96.94 97 ASN A CA 1
ATOM 819 C C . ASN A 1 97 ? -6.993 -0.209 16.720 1.00 96.94 97 ASN A C 1
ATOM 821 O O . ASN A 1 97 ? -6.731 0.987 16.839 1.00 96.94 97 ASN A O 1
ATOM 825 N N . ILE A 1 98 ? -7.598 -0.707 15.637 1.00 97.25 98 ILE A N 1
ATOM 826 C CA . ILE A 1 98 ? -8.157 0.140 14.583 1.00 97.25 98 ILE A CA 1
ATOM 827 C C . ILE A 1 98 ? -9.429 0.796 15.122 1.00 97.25 98 ILE A C 1
ATOM 829 O O . ILE A 1 98 ? -10.378 0.119 15.539 1.00 97.25 98 ILE A O 1
ATOM 833 N N . ASN A 1 99 ? -9.430 2.127 15.124 1.00 95.69 99 ASN A N 1
ATOM 834 C CA . ASN A 1 99 ? -10.582 2.921 15.533 1.00 95.69 99 ASN A CA 1
ATOM 835 C C . ASN A 1 99 ? -11.599 2.962 14.397 1.00 95.69 99 A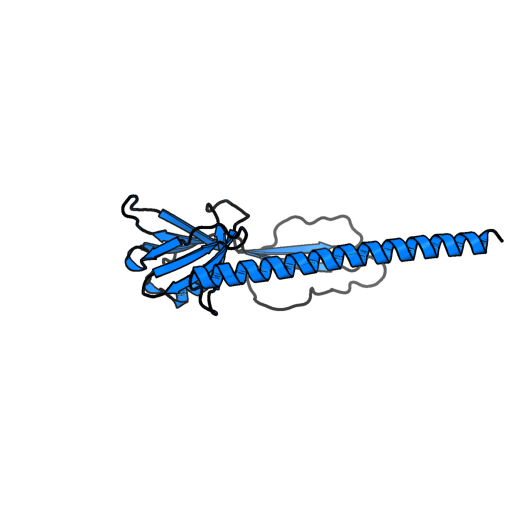SN A C 1
ATOM 837 O O . ASN A 1 99 ? -12.748 2.586 14.602 1.00 95.69 99 ASN A O 1
ATOM 841 N N . TYR A 1 100 ? -11.155 3.382 13.211 1.00 96.50 100 TYR A N 1
ATOM 842 C CA . TYR A 1 100 ? -11.954 3.375 11.993 1.00 96.50 100 TYR A CA 1
ATOM 843 C C . TYR A 1 100 ? -11.070 3.451 10.744 1.00 96.50 100 TYR A C 1
ATOM 845 O O . TYR A 1 100 ? -9.884 3.791 10.820 1.00 96.50 100 TYR A O 1
ATOM 853 N N . PHE A 1 101 ? -11.672 3.206 9.585 1.00 97.19 101 PHE A N 1
ATOM 854 C CA . PHE A 1 101 ? -11.143 3.619 8.292 1.00 97.19 101 PHE A CA 1
ATOM 855 C C . PHE A 1 101 ? -12.178 4.439 7.512 1.00 97.19 101 PHE A C 1
ATOM 857 O O . PHE A 1 101 ? -13.380 4.328 7.728 1.00 97.19 101 PHE A O 1
ATOM 864 N N . THR A 1 102 ? -11.699 5.298 6.619 1.00 96.12 102 THR A N 1
ATOM 865 C CA . THR A 1 102 ? -12.523 6.169 5.767 1.00 96.12 102 THR A CA 1
ATOM 866 C C . THR A 1 102 ? -11.800 6.420 4.451 1.00 96.12 102 THR A C 1
ATOM 868 O O . THR A 1 102 ? -10.587 6.231 4.356 1.00 96.12 102 THR A O 1
ATOM 871 N N . GLN A 1 103 ? -12.515 6.902 3.441 1.00 93.50 103 GLN A N 1
ATOM 872 C CA . GLN A 1 103 ? -11.921 7.379 2.197 1.00 93.50 103 GLN A CA 1
ATOM 873 C C . GLN A 1 103 ? -12.065 8.901 2.083 1.00 93.50 103 GLN A C 1
ATOM 875 O O . GLN A 1 103 ? -13.089 9.458 2.470 1.00 93.50 103 GLN A O 1
ATOM 880 N N . LYS A 1 104 ? -11.032 9.590 1.585 1.00 92.12 104 LYS A N 1
ATOM 881 C CA . LYS A 1 104 ? -11.060 11.040 1.339 1.00 92.12 104 LYS A CA 1
ATOM 882 C C . LYS A 1 104 ? -10.208 11.412 0.132 1.00 92.12 104 LYS A C 1
ATOM 884 O O . LYS A 1 104 ? -9.119 10.874 -0.037 1.00 92.12 104 LYS A O 1
ATOM 889 N N . GLY A 1 105 ? -10.669 12.377 -0.654 1.00 85.44 105 GLY A N 1
ATOM 890 C CA . GLY A 1 105 ? -9.946 12.966 -1.780 1.00 85.44 105 GLY A CA 1
ATOM 891 C C . GLY A 1 105 ? -10.857 13.140 -2.987 1.00 85.44 105 GLY A C 1
ATOM 892 O O . GLY A 1 105 ? -12.062 12.902 -2.896 1.00 85.44 105 GLY A O 1
ATOM 893 N N . ASP A 1 106 ? -10.268 13.543 -4.105 1.00 79.12 106 ASP A N 1
ATOM 894 C CA . ASP A 1 106 ? -11.028 13.898 -5.299 1.00 79.12 106 ASP A CA 1
ATOM 895 C C . ASP A 1 106 ? -11.183 12.703 -6.239 1.00 79.12 106 ASP A C 1
ATOM 897 O O . ASP A 1 106 ? -10.257 11.914 -6.428 1.00 79.12 106 ASP A O 1
ATOM 901 N N . PHE A 1 107 ? -12.348 12.602 -6.868 1.00 77.44 107 PHE A N 1
ATOM 902 C CA . PHE A 1 107 ? -12.610 11.668 -7.954 1.00 77.44 107 PHE A CA 1
ATOM 903 C C . PHE A 1 107 ? -13.279 12.436 -9.088 1.00 77.44 107 PHE A C 1
ATOM 905 O O . PHE A 1 107 ? -14.390 12.941 -8.927 1.00 77.44 107 PHE A O 1
ATOM 912 N N . TYR A 1 108 ? -12.591 12.574 -10.215 1.00 67.00 108 TYR A N 1
ATOM 913 C CA . TYR A 1 108 ? -13.063 13.387 -11.331 1.00 67.00 108 TYR A CA 1
ATOM 914 C C . TYR A 1 108 ? -12.586 12.827 -12.672 1.00 67.00 108 TYR A C 1
ATOM 916 O O . TYR A 1 108 ? -11.753 11.930 -12.728 1.00 67.00 108 TYR A O 1
ATOM 924 N N . THR A 1 109 ? -13.156 13.319 -13.771 1.00 67.56 109 THR A N 1
ATOM 925 C CA . THR A 1 109 ? -12.733 12.958 -15.132 1.00 67.56 109 THR A CA 1
ATOM 926 C C . THR A 1 109 ? -12.198 14.201 -15.829 1.00 67.56 109 THR A C 1
ATOM 928 O O . THR A 1 109 ? -12.846 15.246 -15.812 1.00 67.56 109 THR A O 1
ATOM 931 N N . GLU A 1 110 ? -11.022 14.096 -16.436 1.00 64.69 110 GLU A N 1
ATOM 932 C CA . GLU A 1 110 ? -10.452 15.111 -17.316 1.00 64.69 110 GLU A CA 1
ATOM 933 C C . GLU A 1 110 ? -10.721 14.722 -18.770 1.00 64.69 110 GLU A C 1
ATOM 935 O O . GLU A 1 110 ? -10.366 13.629 -19.203 1.00 64.69 110 GLU A O 1
ATOM 940 N N . THR A 1 111 ? -11.334 15.614 -19.543 1.00 61.31 111 THR A N 1
ATOM 941 C CA . THR A 1 111 ? -11.553 15.402 -20.977 1.00 61.31 111 THR A CA 1
ATOM 942 C C . THR A 1 111 ? -10.575 16.254 -21.777 1.00 61.31 111 THR A C 1
ATOM 944 O O . THR A 1 111 ? -10.653 17.481 -21.761 1.00 61.31 111 THR A O 1
ATOM 947 N N . SER A 1 112 ? -9.660 15.613 -22.502 1.00 62.56 112 SER A N 1
ATOM 948 C CA . SER A 1 112 ? -8.748 16.269 -23.439 1.00 62.56 112 SER A CA 1
ATOM 949 C C . SER A 1 112 ? -9.332 16.218 -24.848 1.00 62.56 112 SER A C 1
ATOM 951 O O . SER A 1 112 ? -9.561 15.137 -25.387 1.00 62.56 112 SER A O 1
ATOM 953 N N . ILE A 1 113 ? -9.588 17.382 -25.448 1.00 61.34 113 ILE A N 1
ATOM 954 C CA . ILE A 1 113 ? -10.059 17.501 -26.834 1.00 61.34 113 ILE A CA 1
ATOM 955 C C . ILE A 1 113 ? -8.931 18.105 -27.674 1.00 61.34 113 ILE A C 1
ATOM 957 O O . ILE A 1 113 ? -8.430 19.184 -27.358 1.00 61.34 113 ILE A O 1
ATOM 961 N N . SER A 1 114 ? -8.527 17.429 -28.749 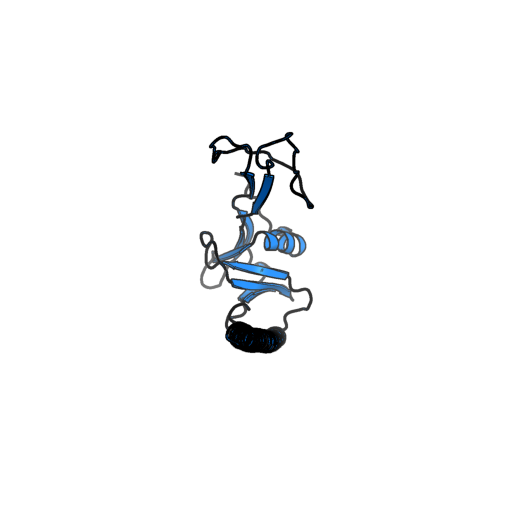1.00 63.00 114 SER A N 1
ATOM 962 C CA . SER A 1 114 ? -7.516 17.914 -29.701 1.00 63.00 114 SER A CA 1
ATOM 963 C C . SER A 1 114 ? -8.015 17.799 -31.146 1.00 63.00 114 SER A C 1
ATOM 965 O O . SER A 1 114 ? -8.767 16.882 -31.450 1.00 63.00 114 SER A O 1
ATOM 967 N N . GLY A 1 115 ? -7.627 18.723 -32.036 1.00 61.88 115 GLY A N 1
ATOM 968 C CA . GLY A 1 115 ? -8.063 18.772 -33.449 1.00 61.88 115 GLY A CA 1
ATOM 969 C C . GLY A 1 115 ? -8.974 19.968 -33.780 1.00 61.88 115 GLY A C 1
ATOM 970 O O . GLY A 1 115 ? -9.242 20.803 -32.922 1.00 61.88 115 GLY A O 1
ATOM 971 N N . GLY A 1 116 ? -9.444 20.079 -35.030 1.00 56.41 116 GLY A N 1
ATOM 972 C CA . GLY A 1 116 ? -10.472 21.063 -35.424 1.00 56.41 116 GLY A CA 1
ATOM 973 C C . GLY A 1 116 ? -10.014 22.444 -35.927 1.00 56.41 116 GLY A C 1
ATOM 974 O O . GLY A 1 116 ? -10.860 23.309 -36.121 1.00 56.41 116 GLY A O 1
ATOM 975 N N . GLY A 1 117 ? -8.722 22.675 -36.192 1.00 52.94 117 GLY A N 1
ATOM 976 C CA . GLY A 1 117 ? -8.252 23.810 -37.015 1.00 52.94 117 GLY A CA 1
ATOM 977 C C . GLY A 1 117 ? -8.509 25.241 -36.503 1.00 52.94 117 GLY A C 1
ATOM 978 O O . GLY A 1 117 ? -8.249 26.191 -37.237 1.00 52.94 117 GLY A O 1
ATOM 979 N N . GLY A 1 118 ? -8.977 25.428 -35.269 1.00 45.44 118 GLY A N 1
ATOM 980 C CA . GLY A 1 118 ? -9.134 26.734 -34.625 1.00 45.44 118 GLY A CA 1
ATOM 981 C C . GLY A 1 118 ? -8.485 26.706 -33.249 1.00 45.44 118 GLY A C 1
ATOM 982 O O . GLY A 1 118 ? -8.784 25.827 -32.447 1.00 45.44 118 GLY A O 1
ATOM 983 N N . GLY A 1 119 ? -7.555 27.629 -32.993 1.00 52.94 119 GLY A N 1
ATOM 984 C CA . GLY A 1 119 ? -6.811 27.708 -31.739 1.00 52.94 119 GLY A CA 1
ATOM 985 C C . GLY A 1 119 ? -7.729 27.673 -30.517 1.00 52.94 119 GLY A C 1
ATOM 986 O O . GLY A 1 119 ? -8.623 28.500 -30.373 1.00 52.94 119 GLY A O 1
ATOM 987 N N . GLY A 1 120 ? -7.496 26.713 -29.628 1.00 39.44 120 GLY A N 1
ATOM 988 C CA . GLY A 1 120 ? -8.296 26.579 -28.423 1.00 39.44 120 GLY A CA 1
ATOM 989 C C . GLY A 1 120 ? -7.876 25.384 -27.588 1.00 39.44 120 GLY A C 1
ATOM 990 O O . GLY A 1 120 ? -8.511 24.338 -27.625 1.00 39.44 120 GLY A O 1
ATOM 991 N N . ARG A 1 121 ? -6.833 25.556 -26.769 1.00 41.38 121 ARG A N 1
ATOM 992 C CA . ARG A 1 121 ? -6.754 24.820 -25.502 1.00 41.38 121 ARG A CA 1
ATOM 993 C C . ARG A 1 121 ? -7.961 25.259 -24.676 1.00 41.38 121 ARG A C 1
ATOM 995 O O . ARG A 1 121 ? -7.891 26.284 -24.002 1.00 41.38 121 ARG A O 1
ATOM 1002 N N . SER A 1 122 ? -9.059 24.512 -24.722 1.00 43.62 122 SER A N 1
ATOM 1003 C CA . SER A 1 122 ? -10.144 24.714 -23.762 1.00 43.62 122 SER A CA 1
ATOM 1004 C C . SER A 1 122 ? -9.787 23.988 -22.467 1.00 43.62 122 SER A C 1
ATOM 1006 O O . SER A 1 122 ? -10.298 22.923 -22.142 1.00 43.62 122 SER A O 1
ATOM 1008 N N . VAL A 1 123 ? -8.824 24.562 -21.743 1.00 49.00 123 VAL A N 1
ATOM 1009 C CA . VAL A 1 123 ? -8.610 24.279 -20.324 1.00 49.00 123 VAL A CA 1
ATOM 1010 C C . VAL A 1 123 ? -9.680 25.073 -19.590 1.00 49.00 123 VAL A C 1
ATOM 1012 O O . VAL A 1 123 ? -9.459 26.247 -19.302 1.00 49.00 123 VAL A O 1
ATOM 1015 N N . LYS A 1 124 ? -10.855 24.483 -19.355 1.00 36.72 124 LYS A N 1
ATOM 1016 C CA . LYS A 1 124 ? -11.780 24.912 -18.293 1.00 36.72 124 LYS A CA 1
ATOM 1017 C C . LYS A 1 124 ? -12.969 23.960 -18.170 1.00 36.72 124 LYS A C 1
ATOM 1019 O O . LYS A 1 124 ? -13.823 23.906 -19.043 1.00 36.72 124 LYS A O 1
ATOM 1024 N N . GLY A 1 125 ? -12.970 23.254 -17.039 1.00 38.94 125 GLY A N 1
ATOM 1025 C CA . GLY A 1 125 ? -14.121 22.761 -16.284 1.00 38.94 125 GLY A CA 1
ATOM 1026 C C . GLY A 1 125 ? -15.381 22.396 -17.061 1.00 38.94 125 GLY A C 1
ATOM 1027 O O . GLY A 1 125 ? -16.246 23.240 -17.268 1.00 38.94 125 GLY A O 1
ATOM 1028 N N . ALA A 1 126 ? -15.546 21.107 -17.340 1.00 43.12 126 ALA A N 1
ATOM 1029 C CA . ALA A 1 126 ? -16.862 20.515 -17.522 1.00 43.12 126 ALA A CA 1
ATOM 1030 C C . ALA A 1 126 ? -16.968 19.308 -16.584 1.00 43.12 126 ALA A C 1
ATOM 1032 O O . ALA A 1 126 ? -16.342 18.274 -16.799 1.00 43.12 126 ALA A O 1
ATOM 1033 N N . VAL A 1 127 ? -17.714 19.492 -15.494 1.00 41.38 127 VAL A N 1
ATOM 1034 C CA . VAL A 1 127 ? -18.085 18.450 -14.534 1.00 41.38 127 VAL A CA 1
ATOM 1035 C C . VAL A 1 127 ? -19.253 17.677 -15.137 1.00 41.38 127 VAL A C 1
ATOM 1037 O O . VAL A 1 127 ? -20.335 18.235 -15.296 1.00 41.38 127 VAL A O 1
ATOM 1040 N N . ILE A 1 128 ? -19.049 16.404 -15.470 1.00 36.31 128 ILE A N 1
ATOM 1041 C CA . ILE A 1 128 ? -20.136 15.469 -15.775 1.00 36.31 128 ILE A CA 1
ATOM 1042 C C . ILE A 1 128 ? -19.940 14.248 -14.880 1.00 36.31 128 ILE A C 1
ATOM 1044 O O . ILE A 1 128 ? -18.947 13.530 -14.987 1.00 36.31 128 ILE A O 1
ATOM 1048 N N . GLY A 1 129 ? -20.873 14.062 -13.946 1.00 31.62 129 GLY A N 1
ATOM 1049 C CA . GLY A 1 129 ? -20.932 12.897 -13.075 1.00 31.62 129 GLY A CA 1
ATOM 1050 C C . GLY A 1 129 ? -21.567 11.702 -13.785 1.00 31.62 129 GLY A C 1
ATOM 1051 O O . GLY A 1 129 ? -22.634 11.832 -14.376 1.00 31.62 129 GLY A O 1
ATOM 1052 N N . GLY A 1 130 ? -20.917 10.542 -13.653 1.00 37.06 130 GLY A N 1
ATOM 1053 C CA . GLY A 1 130 ? -21.489 9.214 -13.892 1.00 37.06 130 GLY A CA 1
ATOM 1054 C C . GLY A 1 130 ? -21.364 8.672 -15.320 1.00 37.06 130 GLY A C 1
ATOM 1055 O O . GLY A 1 130 ? -22.158 9.008 -16.187 1.00 37.06 130 GLY A O 1
ATOM 1056 N N . ILE A 1 131 ? -20.445 7.729 -15.550 1.00 31.23 131 ILE A N 1
ATOM 1057 C CA . ILE A 1 131 ? -20.710 6.274 -15.572 1.00 31.23 131 ILE A CA 1
ATOM 1058 C C . ILE A 1 131 ? -19.405 5.518 -15.895 1.00 31.23 131 ILE A C 1
ATOM 1060 O O . ILE A 1 131 ? -18.494 5.999 -16.561 1.00 31.23 131 ILE A O 1
ATOM 1064 N N . ILE A 1 132 ? -19.351 4.331 -15.308 1.00 39.69 132 ILE A N 1
ATOM 1065 C CA . ILE A 1 132 ? -18.304 3.321 -15.215 1.00 39.69 132 ILE A CA 1
ATOM 1066 C C . ILE A 1 132 ? -18.016 2.607 -16.558 1.00 39.69 132 ILE A C 1
ATOM 1068 O O . ILE A 1 132 ? -18.931 2.315 -17.316 1.00 39.69 132 ILE A O 1
ATOM 1072 N N . ALA A 1 133 ? -16.740 2.226 -16.722 1.00 37.53 133 ALA A N 1
ATOM 1073 C CA . ALA A 1 133 ? -16.166 1.139 -17.535 1.00 37.53 133 ALA A CA 1
ATOM 1074 C C . ALA A 1 133 ? -16.146 1.219 -19.079 1.00 37.53 133 ALA A C 1
ATOM 1076 O O . ALA A 1 133 ? -17.161 1.134 -19.756 1.00 37.53 133 ALA A O 1
ATOM 1077 N N . GLY A 1 134 ? -14.914 1.125 -19.605 1.00 33.41 134 GLY A N 1
ATOM 1078 C CA . GLY A 1 134 ? -14.599 0.200 -20.698 1.00 33.41 134 GLY A CA 1
ATOM 1079 C C . GLY A 1 134 ? -14.433 0.799 -22.093 1.00 33.41 134 GLY A C 1
ATOM 1080 O O . GLY A 1 134 ? -15.349 0.719 -22.890 1.00 33.41 134 GLY A O 1
ATOM 1081 N N . GLY A 1 135 ? -13.210 1.242 -22.414 1.00 40.84 135 GLY A N 1
ATOM 1082 C CA . GLY A 1 135 ? -12.663 1.224 -23.778 1.00 40.84 135 GLY A CA 1
ATOM 1083 C C . GLY A 1 135 ? -13.230 2.221 -24.803 1.00 40.84 135 GLY A C 1
ATOM 1084 O O . GLY A 1 135 ? -14.426 2.419 -24.933 1.00 40.84 135 GLY A O 1
ATOM 1085 N N . ALA A 1 136 ? -12.314 2.752 -25.616 1.00 37.75 136 ALA A N 1
ATOM 1086 C CA . ALA A 1 136 ? -12.540 3.533 -26.836 1.00 37.75 136 ALA A CA 1
ATOM 1087 C C . ALA A 1 136 ? -13.000 4.995 -26.650 1.00 37.75 136 ALA A C 1
ATOM 1089 O O . ALA A 1 136 ? -14.170 5.306 -26.449 1.00 37.75 136 ALA A O 1
ATOM 1090 N N . GLY A 1 137 ? -12.045 5.918 -26.828 1.00 42.78 137 GLY A N 1
ATOM 1091 C CA . GLY A 1 137 ? -12.345 7.317 -27.119 1.00 42.78 137 GLY A CA 1
ATOM 1092 C C . GLY A 1 137 ? -13.195 7.419 -28.387 1.00 42.78 137 GLY A C 1
ATOM 1093 O O . GLY A 1 137 ? -12.857 6.850 -29.427 1.00 42.78 137 GLY A O 1
ATOM 1094 N N . ALA A 1 138 ? -14.319 8.123 -28.294 1.00 46.41 138 ALA A N 1
ATOM 1095 C CA . ALA A 1 138 ? -15.179 8.382 -29.435 1.00 46.41 138 ALA A CA 1
ATOM 1096 C C . ALA A 1 138 ? -14.465 9.337 -30.408 1.00 46.41 138 ALA A C 1
ATOM 1098 O O . ALA A 1 138 ? -14.255 10.510 -30.103 1.00 46.41 138 ALA A O 1
ATOM 1099 N N . VAL A 1 139 ? -14.097 8.846 -31.595 1.00 43.88 139 VAL A N 1
ATOM 1100 C CA . VAL A 1 139 ? -13.696 9.702 -32.720 1.00 43.88 139 VAL A CA 1
ATOM 1101 C C . VAL A 1 139 ? -14.974 10.201 -33.386 1.00 43.88 139 VAL A C 1
ATOM 1103 O O . VAL A 1 139 ? -15.588 9.491 -34.183 1.00 43.88 139 VAL A O 1
ATOM 1106 N N . ILE A 1 140 ? -15.404 11.417 -33.053 1.00 44.81 140 ILE A N 1
ATOM 1107 C CA . ILE A 1 140 ? -16.519 12.064 -33.749 1.00 44.81 140 ILE A CA 1
ATOM 1108 C C . ILE A 1 140 ? -15.967 12.628 -35.059 1.00 44.81 140 ILE A C 1
ATOM 1110 O O . ILE A 1 140 ? -15.277 13.647 -35.090 1.00 44.81 140 ILE A O 1
ATOM 1114 N N . GLY A 1 141 ? -16.246 11.927 -36.157 1.00 39.19 141 GLY A N 1
ATOM 1115 C CA . GLY A 1 141 ? -15.863 12.350 -37.499 1.00 39.19 141 GLY A CA 1
ATOM 1116 C C . GLY A 1 141 ? -16.586 13.631 -37.911 1.00 39.19 141 GLY A C 1
ATOM 1117 O O . GLY A 1 141 ? -17.686 13.570 -38.458 1.00 39.19 141 GLY A O 1
ATOM 1118 N N . SER A 1 142 ? -15.955 14.789 -37.706 1.00 35.62 142 SER A N 1
ATOM 1119 C CA . SER A 1 142 ? -16.340 16.008 -38.418 1.00 35.62 142 SER A CA 1
ATOM 1120 C C . SER A 1 142 ? -15.656 16.020 -39.785 1.00 35.62 142 SER A C 1
ATOM 1122 O O . SER A 1 142 ? -14.472 15.717 -39.926 1.00 35.62 142 SER A O 1
ATOM 1124 N N . ARG A 1 143 ? -16.455 16.246 -40.824 1.00 38.47 143 ARG A N 1
ATOM 1125 C CA . ARG A 1 143 ? -16.105 15.998 -42.224 1.00 38.47 143 ARG A CA 1
ATOM 1126 C C . ARG A 1 143 ? -14.922 16.849 -42.705 1.00 38.47 143 ARG A C 1
ATOM 1128 O O . ARG A 1 143 ? -14.832 18.026 -42.402 1.00 38.47 143 ARG A O 1
ATOM 1135 N N . LYS A 1 144 ? -14.129 16.224 -43.586 1.00 44.75 144 LYS A N 1
ATOM 1136 C CA . LYS A 1 144 ? -13.320 16.790 -44.683 1.00 44.75 144 LYS A CA 1
ATOM 1137 C C . LYS A 1 144 ? -12.535 18.083 -44.363 1.00 44.75 144 LYS A C 1
ATOM 1139 O O . LYS A 1 144 ? -13.054 19.188 -44.468 1.00 44.75 144 LYS A O 1
ATOM 1144 N N . LYS A 1 145 ? -11.214 17.884 -44.237 1.00 47.62 145 LYS A N 1
ATOM 1145 C CA . LYS A 1 145 ? -10.101 18.832 -44.469 1.00 47.62 145 LYS A CA 1
ATOM 1146 C C . LYS A 1 145 ? -9.472 19.562 -43.270 1.00 47.62 145 LYS A C 1
ATOM 1148 O O . LYS A 1 145 ? -8.613 20.405 -43.504 1.00 47.62 145 LYS A O 1
ATOM 1153 N N . THR A 1 146 ? -9.763 19.174 -42.031 1.00 52.41 146 THR A N 1
ATOM 1154 C CA . THR A 1 146 ? -8.976 19.570 -40.844 1.00 52.41 146 THR A CA 1
ATOM 1155 C C . THR A 1 146 ? -8.851 18.404 -39.861 1.00 52.41 146 THR A C 1
ATOM 1157 O O . THR A 1 146 ? -9.664 17.479 -39.902 1.00 52.41 146 THR A O 1
ATOM 1160 N N . ASP A 1 147 ? -7.785 18.401 -39.052 1.00 53.19 147 ASP A N 1
ATOM 1161 C CA . ASP A 1 147 ? -7.401 17.280 -38.185 1.00 53.19 147 ASP A CA 1
ATOM 1162 C C . ASP A 1 147 ? -8.579 16.743 -37.354 1.00 53.19 147 ASP A C 1
ATOM 1164 O O . ASP A 1 147 ? -9.313 17.544 -36.759 1.00 53.19 147 ASP A O 1
ATOM 1168 N N . PRO A 1 148 ? -8.764 15.409 -37.296 1.00 56.19 148 PRO A N 1
ATOM 1169 C CA . PRO A 1 148 ? -9.885 14.792 -36.599 1.00 56.19 148 PRO A CA 1
ATOM 1170 C C . PRO A 1 148 ? -9.926 15.240 -35.138 1.00 56.19 148 PRO A C 1
ATOM 1172 O O . PRO A 1 148 ? -8.899 15.250 -34.459 1.00 56.19 148 PRO A O 1
ATOM 1175 N N . ILE A 1 149 ? -11.126 15.577 -34.657 1.00 57.44 149 ILE A N 1
ATOM 1176 C CA . ILE A 1 149 ? -11.352 15.880 -33.245 1.00 57.44 149 ILE A CA 1
ATOM 1177 C C . ILE A 1 149 ? -11.198 14.572 -32.462 1.00 57.44 149 ILE A C 1
ATOM 1179 O O . ILE A 1 149 ? -11.981 13.636 -32.631 1.00 57.44 149 ILE A O 1
ATOM 1183 N N . LYS A 1 150 ? -10.163 14.497 -31.629 1.00 56.62 150 LYS A N 1
ATOM 1184 C CA . LYS A 1 150 ? -9.920 13.408 -30.686 1.00 56.62 150 LYS A CA 1
ATOM 1185 C C . LYS A 1 150 ? -10.338 13.859 -29.300 1.00 56.62 150 LYS A C 1
ATOM 1187 O O . LYS A 1 150 ? -9.844 14.876 -28.819 1.00 56.62 150 LYS A O 1
ATOM 1192 N N . THR A 1 151 ? -11.200 13.075 -28.667 1.00 57.03 151 THR A N 1
ATOM 1193 C CA . THR A 1 151 ? -11.599 13.253 -27.272 1.00 57.03 151 THR A CA 1
ATOM 1194 C C . THR A 1 151 ? -11.053 12.092 -26.448 1.00 57.03 151 THR A C 1
ATOM 1196 O O . THR A 1 151 ? -11.379 10.935 -26.710 1.00 57.03 151 THR A O 1
ATOM 1199 N N . GLU A 1 152 ? -10.229 12.395 -25.450 1.00 59.41 152 GLU A N 1
ATOM 1200 C CA . GLU A 1 152 ? -9.710 11.431 -24.479 1.00 59.41 152 GLU A CA 1
ATOM 1201 C C . GLU A 1 152 ? -10.265 11.756 -23.094 1.00 59.41 152 GLU A C 1
ATOM 1203 O O . GLU A 1 152 ? -10.054 12.854 -22.586 1.00 59.41 152 GLU A O 1
ATOM 1208 N N . ASN A 1 153 ? -10.969 10.803 -22.483 1.00 58.81 153 ASN A N 1
ATOM 1209 C CA . ASN A 1 153 ? -11.429 10.913 -21.101 1.00 58.81 153 ASN A CA 1
ATOM 1210 C C . ASN A 1 153 ? -10.436 10.194 -20.184 1.00 58.81 153 ASN A C 1
ATOM 1212 O O . ASN A 1 153 ? -10.193 8.999 -20.344 1.00 58.81 153 ASN A O 1
ATOM 1216 N N . HIS A 1 154 ? -9.901 10.916 -19.208 1.00 64.75 154 HIS A N 1
ATOM 1217 C CA . HIS A 1 154 ? -8.952 10.439 -18.211 1.00 64.75 154 HIS A CA 1
ATOM 1218 C C . HIS A 1 154 ? -9.628 10.472 -16.843 1.00 64.75 154 HIS A C 1
ATOM 1220 O O . HIS A 1 154 ? -9.907 11.542 -16.309 1.00 64.75 154 HIS A O 1
ATOM 1226 N N . VAL A 1 155 ? -9.939 9.304 -16.278 1.00 71.38 155 VAL A N 1
ATOM 1227 C CA . VAL A 1 155 ? -10.464 9.220 -14.907 1.00 71.38 155 VAL A CA 1
ATOM 1228 C C . VAL A 1 155 ? -9.308 9.422 -13.937 1.00 71.38 155 VAL A C 1
ATOM 1230 O O . VAL A 1 155 ? -8.326 8.683 -13.968 1.00 71.38 155 VAL A O 1
ATOM 1233 N N . VAL A 1 156 ? -9.442 10.411 -13.063 1.00 74.56 156 VAL A N 1
ATOM 1234 C CA . VAL A 1 156 ? -8.457 10.765 -12.049 1.00 74.56 156 VAL A CA 1
ATOM 1235 C C . VAL A 1 156 ? -9.045 10.459 -10.672 1.00 74.56 156 VAL A C 1
ATOM 1237 O O . VAL A 1 156 ? -9.940 11.155 -10.192 1.00 74.56 156 VAL A O 1
ATOM 1240 N N . ASP A 1 157 ? -8.532 9.403 -10.035 1.00 80.00 157 ASP A N 1
ATOM 1241 C CA . ASP A 1 157 ? -8.845 9.046 -8.648 1.00 80.00 157 ASP A CA 1
ATOM 1242 C C . ASP A 1 157 ? -7.686 9.458 -7.732 1.00 80.00 157 ASP A C 1
ATOM 1244 O O . ASP A 1 157 ? -6.632 8.825 -7.717 1.00 80.00 157 ASP A O 1
ATOM 1248 N N . LYS A 1 158 ? -7.876 10.544 -6.981 1.00 85.00 158 LYS A N 1
ATOM 1249 C CA . LYS A 1 158 ? -6.942 11.038 -5.956 1.00 85.00 158 LYS A CA 1
ATOM 1250 C C . LYS A 1 158 ? -7.395 10.672 -4.546 1.00 85.00 158 LYS A C 1
ATOM 1252 O O . LYS A 1 158 ? -6.839 11.183 -3.570 1.00 85.00 158 LYS A O 1
ATOM 1257 N N . ARG A 1 159 ? -8.417 9.825 -4.403 1.00 89.31 159 ARG A N 1
ATOM 1258 C CA . ARG A 1 159 ? -8.886 9.397 -3.088 1.00 89.31 159 ARG A CA 1
ATOM 1259 C C . ARG A 1 159 ? -7.842 8.516 -2.421 1.00 89.31 159 ARG A C 1
ATOM 1261 O O . ARG A 1 159 ? -7.219 7.657 -3.039 1.00 89.31 159 ARG A O 1
ATOM 1268 N N . LYS A 1 160 ? -7.710 8.699 -1.116 1.00 94.12 160 LYS A N 1
ATOM 1269 C CA . LYS A 1 160 ? -6.896 7.870 -0.239 1.00 94.12 160 LYS A CA 1
ATOM 1270 C C . LYS A 1 160 ? -7.753 7.256 0.842 1.00 94.12 160 LYS A C 1
ATOM 1272 O O . LYS A 1 160 ? -8.678 7.884 1.362 1.00 94.12 160 LYS A O 1
ATOM 1277 N N . THR A 1 161 ? -7.401 6.035 1.196 1.00 96.50 161 THR A N 1
ATOM 1278 C CA . THR A 1 161 ? -7.948 5.329 2.343 1.00 96.50 161 THR A CA 1
ATOM 1279 C C . THR A 1 161 ? -7.132 5.704 3.571 1.00 96.50 161 THR A C 1
ATOM 1281 O O . THR A 1 161 ? -5.912 5.550 3.587 1.00 96.50 161 THR A O 1
ATOM 1284 N N . ILE A 1 162 ? -7.798 6.222 4.595 1.00 97.25 162 ILE A N 1
ATOM 1285 C CA . ILE A 1 162 ? -7.196 6.626 5.864 1.00 97.25 162 ILE A CA 1
ATOM 1286 C C . ILE A 1 162 ? -7.606 5.597 6.910 1.00 97.25 162 ILE A C 1
ATOM 1288 O O . ILE A 1 162 ? -8.799 5.387 7.113 1.00 97.25 162 ILE A O 1
ATOM 1292 N N . ILE A 1 163 ? -6.634 4.993 7.589 1.00 97.44 163 ILE A N 1
ATOM 1293 C CA . ILE A 1 163 ? -6.862 4.106 8.734 1.00 97.44 163 ILE A CA 1
ATOM 1294 C C . ILE A 1 163 ? -6.371 4.821 9.986 1.00 97.44 163 ILE A C 1
ATOM 1296 O O . ILE A 1 163 ? -5.185 5.139 10.077 1.00 97.44 163 ILE A O 1
ATOM 1300 N N . GLU A 1 164 ? -7.254 5.048 10.955 1.00 96.94 164 GLU A N 1
ATOM 1301 C CA . GLU A 1 164 ? -6.875 5.541 12.278 1.00 96.94 164 GLU A CA 1
ATOM 1302 C C . GLU A 1 164 ? -6.714 4.366 13.247 1.00 96.94 164 GLU A C 1
ATOM 1304 O O . GLU A 1 164 ? -7.614 3.533 13.392 1.00 96.94 164 GLU A O 1
ATOM 1309 N N . TYR A 1 165 ? -5.582 4.307 13.948 1.00 96.56 165 TYR A N 1
ATOM 1310 C CA . TYR A 1 165 ? -5.313 3.249 14.919 1.00 96.56 165 TYR A CA 1
ATOM 1311 C C . TYR A 1 165 ? -4.588 3.745 16.173 1.00 96.56 165 TYR A C 1
ATOM 1313 O O . TYR A 1 165 ? -3.868 4.750 16.180 1.00 96.56 165 TYR A O 1
ATOM 1321 N N . ARG A 1 166 ? -4.768 2.990 17.254 1.00 95.56 166 ARG A N 1
ATOM 1322 C CA . ARG A 1 166 ? -4.131 3.201 18.555 1.00 95.56 166 ARG A CA 1
ATOM 1323 C C . ARG A 1 166 ? -2.849 2.387 18.673 1.00 95.56 166 ARG A C 1
ATOM 1325 O O . ARG A 1 166 ? -2.789 1.228 18.273 1.00 95.56 166 ARG A O 1
ATOM 1332 N N . SER A 1 167 ? -1.837 2.991 19.275 1.00 91.00 167 SER A N 1
ATOM 1333 C CA . SER A 1 167 ? -0.612 2.331 19.723 1.00 91.00 167 SER A CA 1
ATOM 1334 C C . SER A 1 167 ? -0.387 2.651 21.198 1.00 91.00 167 SER A C 1
ATOM 1336 O O . SER A 1 167 ? -0.924 3.636 21.703 1.00 91.00 167 SER A O 1
ATOM 1338 N N . VAL A 1 168 ? 0.432 1.847 21.880 1.00 86.69 168 VAL A N 1
ATOM 1339 C CA . VAL A 1 168 ? 0.797 2.046 23.295 1.00 86.69 168 VAL A CA 1
ATOM 1340 C C . VAL A 1 168 ? 1.306 3.470 23.543 1.00 86.69 168 VAL A C 1
ATOM 1342 O O . VAL A 1 168 ? 0.947 4.091 24.537 1.00 86.69 168 VAL A O 1
ATOM 1345 N N . ASN A 1 169 ? 2.084 4.009 22.601 1.00 87.06 169 ASN A N 1
ATOM 1346 C CA . ASN A 1 169 ? 2.732 5.315 22.745 1.00 87.06 169 ASN A CA 1
ATOM 1347 C C . ASN A 1 169 ? 1.887 6.485 22.225 1.00 87.06 169 ASN A C 1
ATOM 1349 O O . ASN A 1 169 ? 2.185 7.635 22.531 1.00 87.06 169 ASN A O 1
ATOM 1353 N N . ASN A 1 170 ? 0.875 6.218 21.395 1.00 87.94 170 ASN A N 1
ATOM 1354 C CA . ASN A 1 170 ? 0.089 7.268 20.759 1.00 87.94 170 ASN A CA 1
ATOM 1355 C C . ASN A 1 170 ? -1.352 6.792 20.510 1.00 87.94 170 ASN A C 1
ATOM 1357 O O . ASN A 1 170 ? -1.554 5.853 19.731 1.00 87.94 170 ASN A O 1
ATOM 1361 N N . PRO A 1 171 ? -2.364 7.449 21.107 1.00 86.75 171 PRO A N 1
ATOM 1362 C CA . PRO A 1 171 ? -3.764 7.087 20.915 1.00 86.75 171 PRO A CA 1
ATOM 1363 C C . PRO A 1 171 ? -4.311 7.426 19.518 1.00 86.75 171 PRO A C 1
ATOM 1365 O O . PRO A 1 171 ? -5.412 6.992 19.190 1.00 86.75 171 PRO A O 1
ATOM 1368 N N . LYS A 1 172 ? -3.593 8.196 18.690 1.00 92.81 172 LYS A N 1
ATOM 1369 C CA . LYS A 1 172 ? -4.019 8.532 17.325 1.00 92.81 172 LYS A CA 1
ATOM 1370 C C . LYS A 1 172 ? -2.855 8.463 16.344 1.00 92.81 172 LYS A C 1
ATOM 1372 O O . LYS A 1 172 ? -2.046 9.383 16.252 1.00 92.81 172 LYS A O 1
ATOM 1377 N N . ASN A 1 173 ? -2.805 7.380 15.580 1.00 95.12 173 ASN A N 1
ATOM 1378 C CA . ASN A 1 173 ? -1.892 7.195 14.455 1.00 95.12 173 ASN A CA 1
ATOM 1379 C C . ASN A 1 173 ? -2.702 7.012 13.175 1.00 95.12 173 ASN A C 1
ATOM 1381 O O . ASN A 1 173 ? -3.851 6.573 13.230 1.00 95.12 173 ASN A O 1
ATOM 1385 N N . TYR A 1 174 ? -2.082 7.310 12.036 1.00 95.44 174 TYR A N 1
ATOM 1386 C CA . TYR A 1 174 ? -2.731 7.225 10.735 1.00 95.44 174 TYR A CA 1
ATOM 1387 C C . TYR A 1 174 ? -1.876 6.441 9.749 1.00 95.44 174 TYR A C 1
ATOM 1389 O O . TYR A 1 174 ? -0.658 6.610 9.703 1.00 95.44 174 TYR A O 1
ATOM 1397 N N . ILE A 1 175 ? -2.534 5.620 8.937 1.00 96.44 175 ILE A N 1
ATOM 1398 C CA . ILE A 1 175 ? -1.978 5.042 7.715 1.00 96.44 175 ILE A CA 1
ATOM 1399 C C . ILE A 1 175 ? -2.772 5.565 6.529 1.00 96.44 175 ILE A C 1
ATOM 1401 O O . ILE A 1 175 ? -3.999 5.657 6.581 1.00 96.44 175 ILE A O 1
ATOM 1405 N N . PHE A 1 176 ? -2.053 5.870 5.455 1.00 96.62 176 PHE A N 1
ATOM 1406 C CA . PHE A 1 176 ? -2.610 6.370 4.210 1.00 96.62 176 PHE A CA 1
ATOM 1407 C C . PHE A 1 176 ? -2.330 5.363 3.099 1.00 96.62 176 PHE A C 1
ATOM 1409 O O . PHE A 1 176 ? -1.173 5.081 2.789 1.00 96.62 176 PHE A O 1
ATOM 1416 N N . LEU A 1 177 ? -3.388 4.830 2.501 1.00 96.25 177 LEU A N 1
ATOM 1417 C CA . LEU A 1 177 ? -3.334 3.905 1.373 1.00 96.25 177 LEU A CA 1
ATOM 1418 C C . LEU A 1 177 ? -4.073 4.498 0.172 1.00 96.25 177 LEU A C 1
ATOM 1420 O O . LEU A 1 177 ? -4.807 5.477 0.312 1.00 96.25 177 LEU A O 1
ATOM 1424 N N . ASP A 1 178 ? -3.897 3.914 -1.008 1.00 93.81 178 ASP A N 1
ATOM 1425 C CA . ASP A 1 178 ? -4.681 4.299 -2.186 1.00 93.81 178 ASP A CA 1
ATOM 1426 C C . ASP A 1 178 ? -6.176 3.963 -2.027 1.00 93.81 178 ASP A C 1
ATOM 1428 O O . ASP A 1 178 ? -6.617 3.368 -1.034 1.00 93.81 178 ASP A O 1
ATOM 1432 N N . SER A 1 179 ? -6.988 4.394 -2.994 1.00 90.69 179 SER A N 1
ATOM 1433 C CA . SER A 1 179 ? -8.436 4.178 -2.979 1.00 90.69 179 SER A CA 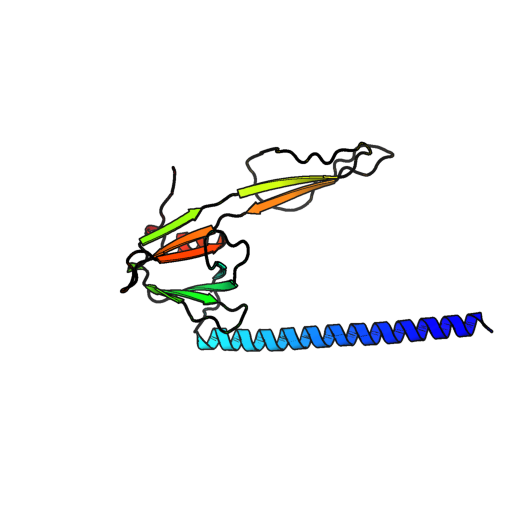1
ATOM 1434 C C . SER A 1 179 ? -8.829 2.698 -3.047 1.00 90.69 179 SER A C 1
ATOM 1436 O O . SER A 1 179 ? -9.887 2.335 -2.529 1.00 90.69 179 SER A O 1
ATOM 1438 N N . GLY A 1 180 ? -7.976 1.831 -3.606 1.00 90.62 180 GLY A N 1
ATOM 1439 C CA . GLY A 1 180 ? -8.222 0.393 -3.711 1.00 90.62 180 GLY A CA 1
ATOM 1440 C C . GLY A 1 180 ? -8.325 -0.284 -2.346 1.00 90.62 180 GLY A C 1
ATOM 1441 O O . GLY A 1 180 ? -9.161 -1.170 -2.155 1.00 90.62 180 GLY A O 1
ATOM 1442 N N . ALA A 1 181 ? -7.536 0.178 -1.372 1.00 95.50 181 ALA A N 1
ATOM 1443 C CA . ALA A 1 181 ? -7.544 -0.366 -0.017 1.00 95.50 181 ALA A CA 1
ATOM 1444 C C . ALA A 1 181 ? -8.910 -0.245 0.683 1.00 95.50 181 ALA A C 1
ATOM 1446 O O . ALA A 1 181 ? -9.241 -1.101 1.499 1.00 95.50 181 ALA A O 1
ATOM 1447 N N . TYR A 1 182 ? -9.723 0.767 0.360 1.00 95.00 182 TYR A N 1
ATOM 1448 C CA . TYR A 1 182 ? -11.033 0.967 0.991 1.00 95.00 182 TYR A CA 1
ATOM 1449 C C . TYR A 1 182 ? -11.966 -0.226 0.757 1.00 95.00 182 TYR A C 1
ATOM 1451 O O . TYR A 1 182 ? -12.548 -0.747 1.704 1.00 95.00 182 TYR A O 1
ATOM 1459 N N . ASN A 1 183 ? -12.055 -0.710 -0.486 1.00 92.50 183 ASN A N 1
ATOM 1460 C CA . ASN A 1 183 ? -12.908 -1.852 -0.826 1.00 92.50 183 ASN A CA 1
ATOM 1461 C C . ASN A 1 183 ? -12.430 -3.136 -0.142 1.00 92.50 183 ASN A C 1
ATOM 1463 O O . ASN A 1 183 ? -13.248 -3.930 0.314 1.00 92.50 183 ASN A O 1
ATOM 1467 N N . TYR A 1 184 ? -11.112 -3.320 -0.042 1.00 94.69 184 TYR A N 1
ATOM 1468 C CA . TYR A 1 184 ? -10.534 -4.441 0.690 1.00 94.69 184 TYR A CA 1
ATOM 1469 C C . TYR A 1 184 ? -10.909 -4.381 2.182 1.00 94.69 184 TYR A C 1
ATOM 1471 O O . TYR A 1 184 ? -11.403 -5.357 2.738 1.00 94.69 184 TYR A O 1
ATOM 1479 N N . LEU A 1 185 ? -10.747 -3.226 2.836 1.00 96.75 185 LEU A N 1
ATOM 1480 C CA . LEU A 1 185 ? -11.092 -3.067 4.255 1.00 96.75 185 LEU A CA 1
ATOM 1481 C C . LEU A 1 185 ? -12.594 -3.205 4.514 1.00 96.75 185 LEU A C 1
ATOM 1483 O O . LEU A 1 185 ? -12.973 -3.802 5.516 1.00 96.75 185 LEU A O 1
ATOM 1487 N N . MET A 1 186 ? -13.440 -2.735 3.595 1.00 96.00 186 MET A N 1
ATOM 1488 C CA . MET A 1 186 ? -14.889 -2.934 3.659 1.00 96.00 186 MET A CA 1
ATOM 1489 C C . MET A 1 186 ? -15.272 -4.420 3.644 1.00 96.00 186 MET A C 1
ATOM 1491 O O . MET A 1 186 ? -16.243 -4.811 4.279 1.00 96.00 186 MET A O 1
ATOM 1495 N N . GLN A 1 187 ? -14.512 -5.268 2.948 1.00 95.12 187 GLN A N 1
ATOM 1496 C CA . GLN A 1 187 ? -14.745 -6.715 2.963 1.00 95.12 187 GLN A CA 1
ATOM 1497 C C . GLN A 1 187 ? -14.238 -7.375 4.251 1.00 95.12 187 GLN A C 1
ATOM 1499 O O . GLN A 1 187 ? -14.849 -8.328 4.727 1.00 95.12 187 GLN A O 1
ATOM 1504 N N . MET A 1 188 ? -13.130 -6.882 4.813 1.00 94.94 188 MET A N 1
ATOM 1505 C CA . MET A 1 188 ? -12.437 -7.553 5.919 1.00 94.94 188 MET A CA 1
ATOM 1506 C C . MET A 1 188 ? -12.861 -7.094 7.317 1.00 94.94 188 MET A C 1
ATOM 1508 O O . MET A 1 188 ? -12.820 -7.901 8.243 1.00 94.94 188 MET A O 1
ATOM 1512 N N . ILE A 1 189 ? -13.199 -5.815 7.488 1.00 96.19 189 ILE A N 1
ATOM 1513 C CA . ILE A 1 189 ? -13.555 -5.184 8.772 1.00 96.19 189 ILE A CA 1
ATOM 1514 C C . ILE A 1 189 ? -14.655 -4.114 8.599 1.00 96.19 189 ILE A C 1
ATOM 1516 O O . ILE A 1 189 ? -14.467 -2.978 9.038 1.00 96.19 189 ILE A O 1
ATOM 1520 N N . PRO A 1 190 ? -15.793 -4.414 7.942 1.00 96.50 190 PRO A N 1
ATOM 1521 C CA . PRO A 1 190 ? -16.824 -3.422 7.604 1.00 96.50 190 PRO A CA 1
ATOM 1522 C C . PRO A 1 190 ? -17.320 -2.599 8.800 1.00 96.50 190 PRO A C 1
ATOM 1524 O O . PRO A 1 190 ? -17.641 -1.424 8.658 1.00 96.50 190 PRO A O 1
ATOM 1527 N N . GLU A 1 191 ? -17.341 -3.179 9.999 1.00 95.75 191 GLU A N 1
ATOM 1528 C CA . GLU A 1 191 ? -17.763 -2.520 11.237 1.00 95.75 191 GLU A CA 1
ATOM 1529 C C . GLU A 1 191 ? -16.843 -1.373 11.683 1.00 95.75 191 GLU A C 1
ATOM 1531 O O . GLU A 1 191 ? -17.188 -0.616 12.590 1.00 95.75 191 GLU A O 1
ATOM 1536 N N . LYS A 1 192 ? -15.656 -1.258 11.078 1.00 96.00 192 LYS A N 1
ATOM 1537 C CA . LYS A 1 192 ? -14.695 -0.173 11.301 1.00 96.00 192 LYS A CA 1
ATOM 1538 C C . LYS A 1 192 ? -14.846 0.961 10.297 1.00 96.00 192 LYS A C 1
ATOM 1540 O O . LYS A 1 192 ? -14.084 1.923 10.375 1.00 96.00 192 LYS A O 1
ATOM 1545 N N . GLU A 1 193 ? -15.759 0.864 9.342 1.00 96.56 193 GLU A N 1
ATOM 1546 C CA . GLU A 1 193 ? -15.963 1.957 8.407 1.00 96.56 193 GLU A CA 1
ATOM 1547 C C . GLU A 1 193 ? -16.572 3.173 9.112 1.00 96.56 193 GLU A C 1
ATOM 1549 O O . GLU A 1 193 ? -17.402 3.050 10.017 1.00 96.56 193 GLU A O 1
ATOM 1554 N N . ARG A 1 194 ? -16.114 4.363 8.722 1.00 93.19 194 ARG A N 1
ATOM 1555 C CA . ARG A 1 194 ? -16.745 5.617 9.111 1.00 93.19 194 ARG A CA 1
ATOM 1556 C C . ARG A 1 194 ? -17.015 6.466 7.884 1.00 93.19 194 ARG A C 1
ATOM 1558 O O . ARG A 1 194 ? -16.098 7.106 7.369 1.00 93.19 194 ARG A O 1
ATOM 1565 N N . ASP A 1 195 ? -18.282 6.552 7.514 1.00 78.12 195 ASP A N 1
ATOM 1566 C CA . ASP A 1 195 ? -18.745 7.479 6.493 1.00 78.12 195 ASP A CA 1
ATOM 1567 C C . ASP A 1 195 ? -18.577 8.932 6.976 1.00 78.12 195 ASP A C 1
ATOM 1569 O O . ASP A 1 195 ? -19.280 9.422 7.864 1.00 78.12 195 ASP A O 1
ATOM 1573 N N . LEU A 1 196 ? -17.590 9.633 6.419 1.00 64.88 196 LEU A N 1
ATOM 1574 C CA . LEU A 1 196 ? -17.395 11.065 6.625 1.00 64.88 196 LEU A CA 1
ATOM 1575 C C . LEU A 1 196 ? -18.313 11.854 5.679 1.00 64.88 196 LEU A C 1
ATOM 1577 O O . LEU A 1 196 ? -17.830 12.580 4.812 1.00 64.88 196 LEU A O 1
ATOM 1581 N N . ARG A 1 197 ? -19.636 11.733 5.844 1.00 46.66 197 ARG A N 1
ATOM 1582 C CA . ARG A 1 197 ? -20.581 12.690 5.242 1.00 46.66 197 ARG A CA 1
ATOM 1583 C C . ARG A 1 197 ? -20.603 13.951 6.096 1.00 46.66 197 ARG A C 1
ATOM 1585 O O . ARG A 1 197 ? -21.300 13.997 7.108 1.00 46.66 197 ARG A O 1
ATOM 1592 N N . TYR A 1 198 ? -19.826 14.947 5.690 1.00 35.78 198 TYR A N 1
ATOM 1593 C CA . TYR A 1 198 ? -19.976 16.332 6.131 1.00 35.78 198 TYR A CA 1
ATOM 1594 C C . TYR A 1 198 ? -20.266 17.205 4.919 1.00 35.78 198 TYR A C 1
ATOM 1596 O O . TYR A 1 198 ? -19.550 17.035 3.905 1.00 35.78 198 TYR A O 1
#

Secondary structure (DSSP, 8-state):
-HHHHHHHHHHHHHHHHHHHHHHHHHHHHHHHHHHHHHHHHHHHHTT--TTPEEEEEESSSS-S--EEEEEEEETTEEEEEE-TTS-PPPEEEEGGGEEEEEEES-EEEEEEEE-SSS-----S--------------EE---SSS--EEEEEEEEE--EEEEEEEETTEEEEEEEEETHHHHHHHHH-GGGB-----

pLDDT: mean 79.86, std 19.88, range [31.23, 97.62]

Radius of gyration: 25.41 Å; chains: 1; bounding box: 54×44×79 Å

Foldseek 3Di:
DVVVVVVVVVVVVVVVVVVVVVVVVVVVVVVVVVLVVLLVVLCVVVVPDPPFDWWFWDPDLPDPHGFIWTWDDDPQWTWIGGRNPSPGDIDIARVVQWQAKEKDDDKFKDKDKDKDPDDDPPPDDDGDDDDDDDDDFDFPDDDDDIGTITIDIDIDFSMWMWIWGCDPVGSTDIITIGPVVVVVCCVVPVVRYDPPPD